Protein AF-A0A3M0YII3-F1 (afdb_monomer)

Foldseek 3Di:
DCQPPDQVNFPPSQADDPVRCVQCPQQCPQVPQRTSLHVQQWDRCVVVPDDPPDDDRDTFGADVLTCLQADLQFQFDAAQCVQCVCVVVVHDDHHPDGCVVCQVVSQVCCQQLAKAFDQDVDRRTHDYDHDHHDDDDPVLVVVQVVCVVVDPQKGKTWTIGSFACQDHPNFHHDPLPLPRNSPHPRLRGDTCVSGVVVVVVVVVPDDDDGQWQFQEFEADPVVRDTFWTWTQRNPPRDIDIDGDPDDDQPLPDVSSLRHQQRHDDPVRNRGHPCPVVCRVHPDDDDDPPPDDDDDDPDCPVPDDDGHHSTWMKMGWRAQPDPVRYDPVDHGTDIDGD

Structure (mmCIF, N/CA/C/O backbone):
data_AF-A0A3M0YII3-F1
#
_entry.id   AF-A0A3M0YII3-F1
#
loop_
_atom_site.group_PDB
_atom_site.id
_atom_site.type_symbol
_atom_site.label_atom_id
_atom_site.label_alt_id
_atom_site.label_comp_id
_atom_site.label_asym_id
_atom_site.label_entity_id
_atom_site.label_seq_id
_atom_site.pdbx_PDB_ins_code
_atom_site.Cartn_x
_atom_site.Cartn_y
_atom_site.Cartn_z
_atom_site.occupancy
_atom_site.B_iso_or_equiv
_atom_site.auth_seq_id
_atom_site.auth_comp_id
_atom_site.auth_asym_id
_atom_site.auth_atom_id
_atom_site.pdbx_PDB_model_num
ATOM 1 N N . PRO A 1 1 ? 10.884 16.557 9.228 1.00 73.88 1 PRO A N 1
ATOM 2 C CA . PRO A 1 1 ? 10.754 16.053 7.837 1.00 73.88 1 PRO A CA 1
ATOM 3 C C . PRO A 1 1 ? 12.013 16.342 7.000 1.00 73.88 1 PRO A C 1
ATOM 5 O O . PRO A 1 1 ? 12.529 17.454 7.020 1.00 73.88 1 PRO A O 1
ATOM 8 N N . THR A 1 2 ? 12.528 15.348 6.277 1.00 93.12 2 THR A N 1
ATOM 9 C CA . THR A 1 2 ? 13.794 15.433 5.507 1.00 93.12 2 THR A CA 1
ATOM 10 C C . THR A 1 2 ? 13.579 15.606 4.002 1.00 93.12 2 THR A C 1
ATOM 12 O O . THR A 1 2 ? 14.528 15.559 3.223 1.00 93.12 2 THR A O 1
ATOM 15 N N . MET A 1 3 ? 12.330 15.816 3.581 1.00 91.81 3 MET A N 1
ATOM 16 C CA . MET A 1 3 ? 11.917 15.796 2.178 1.00 91.81 3 MET A CA 1
ATOM 17 C C . MET A 1 3 ? 12.615 16.837 1.292 1.00 91.81 3 MET A C 1
ATOM 19 O O . MET A 1 3 ? 12.710 16.619 0.088 1.00 91.81 3 MET A O 1
ATOM 23 N N . PHE A 1 4 ? 13.105 17.949 1.849 1.00 92.56 4 PHE A N 1
ATOM 24 C CA . PHE A 1 4 ? 13.858 18.974 1.114 1.00 92.56 4 PHE A CA 1
ATOM 25 C C . PHE A 1 4 ? 15.374 18.823 1.230 1.00 92.56 4 PHE A C 1
ATOM 27 O O . PHE A 1 4 ? 16.084 19.370 0.395 1.00 92.56 4 PHE A O 1
ATOM 34 N N . LYS A 1 5 ? 15.862 18.038 2.199 1.00 93.00 5 LYS A N 1
ATOM 35 C CA . LYS A 1 5 ? 17.295 17.873 2.427 1.00 93.00 5 LYS A CA 1
ATOM 36 C C . LYS A 1 5 ? 17.949 17.144 1.259 1.00 93.00 5 LYS A C 1
ATOM 38 O O . LYS A 1 5 ? 17.509 16.057 0.850 1.00 93.00 5 LYS A O 1
ATOM 43 N N . ALA A 1 6 ? 19.020 17.725 0.752 1.00 90.00 6 ALA A N 1
ATOM 44 C CA . ALA A 1 6 ? 19.939 17.079 -0.151 1.00 90.00 6 ALA A CA 1
ATOM 45 C C . ALA A 1 6 ? 20.668 15.920 0.556 1.00 90.00 6 ALA A C 1
ATOM 47 O O . ALA A 1 6 ? 20.811 15.918 1.781 1.00 90.00 6 ALA A O 1
ATOM 48 N N . PRO A 1 7 ? 21.134 14.902 -0.192 1.00 86.50 7 PRO A N 1
ATOM 49 C CA . PRO A 1 7 ? 21.826 13.758 0.397 1.00 86.50 7 PRO A CA 1
ATOM 50 C C . PRO A 1 7 ? 23.042 14.122 1.263 1.00 86.50 7 PRO A C 1
ATOM 52 O O . PRO A 1 7 ? 23.258 13.477 2.280 1.00 86.50 7 PRO A O 1
ATOM 55 N N . TRP A 1 8 ? 23.798 15.162 0.894 1.00 90.75 8 TRP A N 1
ATOM 56 C CA . TRP A 1 8 ? 24.995 15.607 1.622 1.00 90.75 8 TRP A CA 1
ATOM 57 C C . TRP A 1 8 ? 24.695 16.405 2.899 1.00 90.75 8 TRP A C 1
ATOM 59 O O . TRP A 1 8 ? 25.582 16.584 3.723 1.00 90.75 8 TRP A O 1
ATOM 69 N N . GLU A 1 9 ? 23.455 16.861 3.096 1.00 94.88 9 GLU A N 1
ATOM 70 C CA . GLU A 1 9 ? 23.027 17.529 4.337 1.00 94.88 9 GLU A CA 1
ATOM 71 C C . GLU A 1 9 ? 22.648 16.527 5.439 1.00 94.88 9 GLU A C 1
ATOM 73 O O . GLU A 1 9 ? 22.290 16.912 6.556 1.00 94.88 9 GLU A O 1
ATOM 78 N N . LEU A 1 10 ? 22.645 15.231 5.120 1.00 95.44 10 LEU A N 1
ATOM 79 C CA . LEU A 1 10 ? 22.297 14.172 6.054 1.00 95.44 10 LEU A CA 1
ATOM 80 C C . LEU A 1 10 ? 23.571 13.653 6.724 1.00 95.44 10 LEU A C 1
ATOM 82 O O . LEU A 1 10 ? 24.537 13.324 6.031 1.00 95.44 10 LEU A O 1
ATOM 86 N N . PRO A 1 11 ? 23.586 13.547 8.063 1.00 95.00 11 PRO A N 1
ATOM 87 C CA . PRO A 1 11 ? 24.772 13.108 8.778 1.00 95.00 11 PRO A CA 1
ATOM 88 C C . PRO A 1 11 ? 25.130 11.668 8.403 1.00 95.00 11 PRO A C 1
ATOM 90 O O . PRO A 1 11 ? 24.271 10.885 7.990 1.00 95.00 11 PRO A O 1
ATOM 93 N N . TYR A 1 12 ? 26.413 11.331 8.550 1.00 94.94 12 TYR A N 1
ATOM 94 C CA . TYR A 1 12 ? 26.938 9.973 8.365 1.00 94.94 12 TYR A CA 1
ATOM 95 C C . TYR A 1 12 ? 26.551 9.333 7.020 1.00 94.94 12 TYR A C 1
ATOM 97 O O . TYR A 1 12 ? 26.268 8.139 6.957 1.00 94.94 12 TYR A O 1
ATOM 105 N N . ALA A 1 13 ? 26.487 10.133 5.947 1.00 93.62 13 ALA A N 1
ATOM 106 C CA . ALA A 1 13 ? 26.048 9.685 4.623 1.00 93.62 13 ALA A CA 1
ATOM 107 C C . ALA A 1 13 ? 24.678 8.973 4.653 1.00 93.62 13 ALA A C 1
ATOM 109 O O . ALA A 1 13 ? 24.481 7.919 4.045 1.00 93.62 13 ALA A O 1
ATOM 110 N N . ASP A 1 14 ? 23.732 9.560 5.393 1.00 95.25 14 ASP A N 1
ATOM 111 C CA . ASP A 1 14 ? 22.367 9.060 5.592 1.00 95.25 14 ASP A CA 1
ATOM 112 C C . ASP A 1 14 ? 22.271 7.744 6.398 1.00 95.25 14 ASP A C 1
ATOM 114 O O . ASP A 1 14 ? 21.203 7.133 6.473 1.00 95.25 14 ASP A O 1
ATOM 118 N N . GLN A 1 15 ? 23.355 7.302 7.043 1.00 94.81 15 GLN A N 1
ATOM 119 C CA . GLN A 1 15 ? 23.378 6.087 7.864 1.00 94.81 15 GLN A CA 1
ATOM 120 C C . GLN A 1 15 ? 23.059 6.364 9.336 1.00 94.81 15 GLN A C 1
ATOM 122 O O . GLN A 1 15 ? 23.409 7.404 9.896 1.00 94.81 15 GLN A O 1
ATOM 127 N N . LEU A 1 16 ? 22.405 5.405 9.991 1.00 95.06 16 LEU A N 1
ATOM 128 C CA . LEU A 1 16 ? 22.280 5.414 11.447 1.00 95.06 16 LEU A CA 1
ATOM 129 C C . LEU A 1 16 ? 23.595 4.956 12.081 1.00 95.06 16 LEU A C 1
ATOM 131 O O . LEU A 1 16 ? 24.278 4.065 11.572 1.00 95.06 16 LEU A O 1
ATOM 135 N N . THR A 1 17 ? 23.919 5.544 13.224 1.00 95.94 17 THR A N 1
ATOM 136 C CA . THR A 1 17 ? 24.989 5.067 14.098 1.00 95.94 17 THR A CA 1
ATOM 137 C C . THR A 1 17 ? 24.628 3.708 14.704 1.00 95.94 17 THR A C 1
ATOM 139 O O . THR A 1 17 ? 23.460 3.313 14.776 1.00 95.94 17 THR A O 1
ATOM 142 N N . ARG A 1 18 ? 25.639 2.980 15.196 1.00 95.25 18 ARG A N 1
ATOM 143 C CA . ARG A 1 18 ? 25.421 1.709 15.909 1.00 95.25 18 ARG A CA 1
ATOM 144 C C . ARG A 1 18 ? 24.543 1.881 17.148 1.00 95.25 18 ARG A C 1
ATOM 146 O O . ARG A 1 18 ? 23.792 0.965 17.462 1.00 95.25 18 ARG A O 1
ATOM 153 N N . GLU A 1 19 ? 24.633 3.031 17.815 1.00 96.00 19 GLU A N 1
ATOM 154 C CA . GLU A 1 19 ? 23.824 3.339 18.994 1.00 96.00 19 GLU A CA 1
ATOM 155 C C . GLU A 1 19 ? 22.356 3.531 18.622 1.00 96.00 19 GLU A C 1
ATOM 157 O O . GLU A 1 19 ? 21.490 2.869 19.181 1.00 96.00 19 GLU A O 1
ATOM 162 N N . GLU A 1 20 ? 22.071 4.336 17.596 1.00 95.62 20 GLU A N 1
ATOM 163 C CA . GLU A 1 20 ? 20.698 4.532 17.119 1.00 95.62 20 GLU A CA 1
ATOM 164 C C . GLU A 1 20 ? 20.050 3.211 16.687 1.00 95.62 20 GLU A C 1
ATOM 166 O O . GLU A 1 20 ? 18.881 2.977 16.975 1.00 95.62 20 GLU A O 1
ATOM 171 N N . LEU A 1 21 ? 20.805 2.314 16.041 1.00 95.31 21 LEU A N 1
ATOM 172 C CA . LEU A 1 21 ? 20.311 1.005 15.594 1.00 95.31 21 LEU A CA 1
ATOM 173 C C . LEU A 1 21 ? 19.897 0.056 16.733 1.00 95.31 21 LEU A C 1
ATOM 175 O O . LEU A 1 21 ? 19.234 -0.953 16.456 1.00 95.31 21 LEU A O 1
ATOM 179 N N . LYS A 1 22 ? 20.276 0.335 17.987 1.00 96.06 22 LYS A N 1
ATOM 180 C CA . LYS A 1 22 ? 19.814 -0.439 19.152 1.00 96.06 22 LYS A CA 1
ATOM 181 C C . LYS A 1 22 ? 18.333 -0.208 19.447 1.00 96.06 22 LYS A C 1
ATOM 183 O O . LYS A 1 22 ? 17.679 -1.131 19.914 1.00 96.06 22 LYS A O 1
ATOM 188 N N . ASN A 1 23 ? 17.798 0.956 19.081 1.00 96.44 23 ASN A N 1
ATOM 189 C CA . ASN A 1 23 ? 16.382 1.289 19.258 1.00 96.44 23 ASN A CA 1
ATOM 190 C C . ASN A 1 23 ? 15.470 0.615 18.218 1.00 96.44 23 ASN A C 1
ATOM 192 O O . ASN A 1 23 ? 14.250 0.690 18.324 1.00 96.44 23 ASN A O 1
ATOM 196 N N . TYR A 1 24 ? 16.051 -0.038 17.201 1.00 96.19 24 TYR A N 1
ATOM 197 C CA . TYR A 1 24 ? 15.297 -0.587 16.073 1.00 96.19 24 TYR A CA 1
ATOM 198 C C . TYR A 1 24 ? 15.637 -2.051 15.720 1.00 96.19 24 TYR A C 1
ATOM 200 O O . TYR A 1 24 ? 15.966 -2.339 14.562 1.00 96.19 24 TYR A O 1
ATOM 208 N N . PRO A 1 25 ? 15.633 -3.009 16.669 1.00 93.44 25 PRO A N 1
ATOM 209 C CA . PRO A 1 25 ? 15.881 -4.427 16.390 1.00 93.44 25 PRO A CA 1
ATOM 210 C C . PRO A 1 25 ? 14.989 -5.050 15.302 1.00 93.44 25 PRO A C 1
ATOM 212 O O . PRO A 1 25 ? 15.437 -6.005 14.658 1.00 93.44 25 PRO A O 1
ATOM 215 N N . VAL A 1 26 ? 13.776 -4.533 15.077 1.00 93.75 26 VAL A N 1
ATOM 216 C CA . VAL A 1 26 ? 12.823 -5.018 14.068 1.00 93.75 26 VAL A CA 1
ATOM 217 C C . VAL A 1 26 ? 12.846 -4.131 12.831 1.00 93.75 26 VAL A C 1
ATOM 219 O O . VAL A 1 26 ? 13.096 -4.644 11.738 1.00 93.75 26 VAL A O 1
ATOM 222 N N . GLN A 1 27 ? 12.670 -2.808 12.967 1.00 93.75 27 GLN A N 1
ATOM 223 C CA . GLN A 1 27 ? 12.560 -1.925 11.792 1.00 93.75 27 GLN A CA 1
ATOM 224 C C . GLN A 1 27 ? 13.810 -1.988 10.890 1.00 93.75 27 GLN A C 1
ATOM 226 O O . GLN A 1 27 ? 13.708 -1.812 9.674 1.00 93.75 27 GLN A O 1
ATOM 231 N N . LYS A 1 28 ? 14.994 -2.293 11.453 1.00 93.12 28 LYS A N 1
ATOM 232 C CA . LYS A 1 28 ? 16.252 -2.408 10.690 1.00 93.12 28 LYS A CA 1
ATOM 233 C C . LYS A 1 28 ? 16.344 -3.652 9.809 1.00 93.12 28 LYS A C 1
ATOM 235 O O . LYS A 1 28 ? 17.168 -3.675 8.895 1.00 93.12 28 LYS A O 1
ATOM 240 N N . ARG A 1 29 ? 15.528 -4.681 10.067 1.00 91.81 29 ARG A N 1
ATOM 241 C CA . ARG A 1 29 ? 15.602 -5.986 9.382 1.00 91.81 29 ARG A CA 1
ATOM 242 C C . ARG A 1 29 ? 15.298 -5.892 7.883 1.00 91.81 29 ARG A C 1
ATOM 244 O O . ARG A 1 29 ? 15.719 -6.762 7.131 1.00 91.81 29 ARG A O 1
ATOM 251 N N . THR A 1 30 ? 14.644 -4.818 7.435 1.00 87.00 30 THR A N 1
ATOM 252 C CA . THR A 1 30 ? 14.380 -4.558 6.009 1.00 87.00 30 THR A CA 1
ATOM 253 C C . THR A 1 30 ? 15.646 -4.254 5.199 1.00 87.00 30 THR A C 1
ATOM 255 O O . THR A 1 30 ? 15.650 -4.434 3.986 1.00 87.00 30 THR A O 1
ATOM 258 N N . GLY A 1 31 ? 16.698 -3.727 5.839 1.00 85.94 31 GLY A N 1
ATOM 259 C CA . GLY A 1 31 ? 17.949 -3.304 5.197 1.00 85.94 31 GLY A CA 1
ATOM 260 C C . GLY A 1 31 ? 17.915 -1.958 4.450 1.00 85.94 31 GLY A C 1
ATOM 261 O O . GLY A 1 31 ? 18.978 -1.405 4.151 1.00 85.94 31 GLY A O 1
ATOM 262 N N . TYR A 1 32 ? 16.735 -1.384 4.179 1.00 84.12 32 TYR A N 1
ATOM 263 C CA . TYR A 1 32 ? 16.610 -0.151 3.381 1.00 84.12 32 TYR A CA 1
ATOM 264 C C . TYR A 1 32 ? 15.755 0.953 4.019 1.00 84.12 32 TYR A C 1
ATOM 266 O O . TYR A 1 32 ? 15.903 2.116 3.640 1.00 84.12 32 TYR A O 1
ATOM 274 N N . THR A 1 33 ? 14.869 0.625 4.967 1.00 84.88 33 THR A N 1
ATOM 275 C CA . THR A 1 33 ? 13.900 1.595 5.506 1.00 84.88 33 THR A CA 1
ATOM 276 C C . THR A 1 33 ? 14.511 2.570 6.506 1.00 84.88 33 THR A C 1
ATOM 278 O O . THR A 1 33 ? 14.094 3.728 6.534 1.00 84.88 33 THR A O 1
ATOM 281 N N . LEU A 1 34 ? 15.500 2.146 7.300 1.00 92.62 34 LEU A N 1
ATOM 282 C CA . LEU A 1 34 ? 16.143 2.975 8.324 1.00 92.62 34 LEU A CA 1
ATOM 283 C C . LEU A 1 34 ? 17.374 3.714 7.797 1.00 92.62 34 LEU A C 1
ATOM 285 O O . LEU A 1 34 ? 18.456 3.147 7.643 1.00 92.62 34 LEU A O 1
ATOM 289 N N . ARG A 1 35 ? 17.199 5.016 7.583 1.00 94.94 35 ARG A N 1
ATOM 290 C CA . ARG A 1 35 ? 18.234 5.997 7.242 1.00 94.94 35 ARG A CA 1
ATOM 291 C C . ARG A 1 35 ? 18.029 7.260 8.078 1.00 94.94 35 ARG A C 1
ATOM 293 O O . ARG A 1 35 ? 16.945 7.453 8.636 1.00 94.94 35 ARG A O 1
ATOM 300 N N . GLN A 1 36 ? 19.020 8.149 8.160 1.00 95.94 36 GLN A N 1
ATOM 301 C CA . GLN A 1 36 ? 18.854 9.439 8.864 1.00 95.94 36 GLN A CA 1
ATOM 302 C C . GLN A 1 3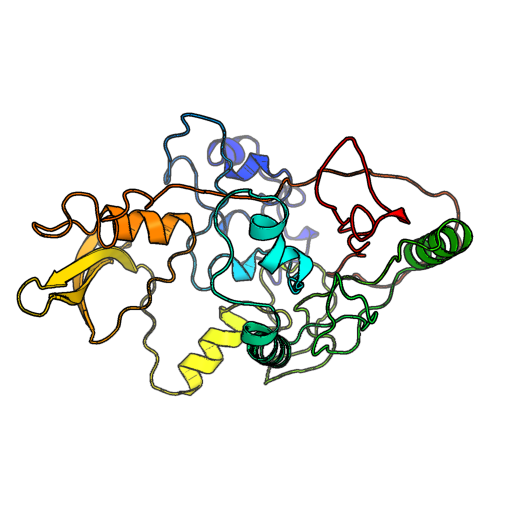6 ? 17.669 10.223 8.298 1.00 95.94 36 GLN A C 1
ATOM 304 O O . GLN A 1 36 ? 16.907 10.868 9.020 1.00 95.94 36 GLN A O 1
ATOM 309 N N . SER A 1 37 ? 17.460 10.092 6.994 1.00 95.25 37 SER A N 1
ATOM 310 C CA . SER A 1 37 ? 16.371 10.702 6.266 1.00 95.25 37 SER A CA 1
ATOM 311 C C . SER A 1 37 ? 15.002 10.094 6.527 1.00 95.25 37 SER A C 1
ATOM 313 O O . SER A 1 37 ? 14.017 10.734 6.184 1.00 95.25 37 SER A O 1
ATOM 315 N N . THR A 1 38 ? 14.887 8.919 7.134 1.00 94.75 38 THR A N 1
ATOM 316 C CA . THR A 1 38 ? 13.602 8.210 7.252 1.00 94.75 38 THR A CA 1
ATOM 317 C C . THR A 1 38 ? 13.306 7.691 8.651 1.00 94.75 38 THR A C 1
ATOM 319 O O . THR A 1 38 ? 12.150 7.388 8.913 1.00 94.75 38 THR A O 1
ATOM 322 N N . LYS A 1 39 ? 14.283 7.631 9.570 1.00 94.19 39 LYS A N 1
ATOM 323 C CA . LYS A 1 39 ? 14.113 7.069 10.928 1.00 94.19 39 LYS A CA 1
ATOM 324 C C . LYS A 1 39 ? 12.902 7.631 11.682 1.00 94.19 39 LYS A C 1
ATOM 326 O O . LYS A 1 39 ? 12.195 6.882 12.327 1.00 94.19 39 LYS A O 1
ATOM 331 N N . HIS A 1 40 ? 12.616 8.921 11.507 1.00 93.31 40 HIS A N 1
ATOM 332 C CA . HIS A 1 40 ? 11.487 9.622 12.128 1.00 93.31 40 HIS A CA 1
ATOM 333 C C . HIS A 1 40 ? 10.098 9.151 11.665 1.00 93.31 40 HIS A C 1
ATOM 335 O O . HIS A 1 40 ? 9.101 9.544 12.261 1.00 93.31 40 HIS A O 1
ATOM 341 N N . TRP A 1 41 ? 10.009 8.352 10.600 1.00 94.00 41 TRP A N 1
ATOM 342 C CA . TRP A 1 41 ? 8.747 7.755 10.170 1.00 94.00 41 TRP A CA 1
ATOM 343 C C . TRP A 1 41 ? 8.456 6.405 10.817 1.00 94.00 41 TRP A C 1
ATOM 345 O O . TRP A 1 41 ? 7.308 5.962 10.789 1.00 94.00 41 TRP A O 1
ATOM 355 N N . TRP A 1 42 ? 9.475 5.761 11.379 1.00 94.38 42 TRP A N 1
ATOM 356 C CA . TRP A 1 42 ? 9.396 4.412 11.918 1.00 94.38 42 TRP A CA 1
ATOM 357 C C . TRP A 1 42 ? 9.306 4.457 13.435 1.00 94.38 42 TRP A C 1
ATOM 359 O O . TRP A 1 42 ? 9.882 5.334 14.076 1.00 94.38 42 TRP A O 1
ATOM 369 N N . VAL A 1 43 ? 8.573 3.508 14.009 1.00 94.50 43 VAL A N 1
ATOM 370 C CA . VAL A 1 43 ? 8.474 3.401 15.467 1.00 94.50 43 VAL A CA 1
ATOM 371 C C . VAL A 1 43 ? 9.822 3.024 16.079 1.00 94.50 43 VAL A C 1
ATOM 373 O O . VAL A 1 43 ? 10.587 2.260 15.490 1.00 94.50 43 VAL A O 1
ATOM 376 N N . ASN A 1 44 ? 10.089 3.529 17.282 1.00 95.31 44 ASN A N 1
ATOM 377 C CA . ASN A 1 44 ? 11.109 2.964 18.156 1.00 95.31 44 ASN A CA 1
ATOM 378 C C . ASN A 1 44 ? 10.586 1.617 18.682 1.00 95.31 44 ASN A C 1
ATOM 380 O O . ASN A 1 44 ? 9.529 1.576 19.317 1.00 95.31 44 ASN A O 1
ATOM 384 N N . ASP A 1 45 ? 11.296 0.523 18.397 1.00 95.19 45 ASP A N 1
ATOM 385 C CA . ASP A 1 45 ? 10.850 -0.830 18.755 1.00 95.19 45 ASP A CA 1
ATOM 386 C C . ASP A 1 45 ? 10.941 -1.087 20.270 1.00 95.19 45 ASP A C 1
ATOM 388 O O . ASP A 1 45 ? 10.230 -1.950 20.778 1.00 95.19 45 ASP A O 1
ATOM 392 N N . LEU A 1 46 ? 11.790 -0.348 21.000 1.00 95.31 46 LEU A N 1
ATOM 393 C CA . LEU A 1 46 ? 11.898 -0.461 22.461 1.00 95.31 46 LEU A CA 1
ATOM 394 C C . LEU A 1 46 ? 10.723 0.215 23.174 1.00 95.31 46 LEU A C 1
ATOM 396 O O . LEU A 1 46 ? 10.239 -0.287 24.181 1.00 95.31 46 LEU A O 1
ATOM 400 N N . GLU A 1 47 ? 10.251 1.336 22.633 1.00 94.69 47 GLU A N 1
ATOM 401 C CA . GLU A 1 47 ? 9.065 2.043 23.138 1.00 94.69 47 GLU A CA 1
ATOM 402 C C . GLU A 1 47 ? 7.766 1.367 22.689 1.00 94.69 47 GLU A C 1
ATOM 404 O O . GLU A 1 47 ? 6.745 1.448 23.364 1.00 94.69 47 GLU A O 1
ATOM 409 N N . ASN A 1 48 ? 7.800 0.691 21.539 1.00 93.62 48 ASN A N 1
ATOM 410 C CA . ASN A 1 48 ? 6.647 0.040 20.935 1.00 93.62 48 ASN A CA 1
ATOM 411 C C . ASN A 1 48 ? 6.964 -1.438 20.688 1.00 93.62 48 ASN A C 1
ATOM 413 O O . ASN A 1 48 ? 7.045 -1.843 19.524 1.00 93.62 48 ASN A O 1
ATOM 417 N N . PRO A 1 49 ? 7.151 -2.256 21.735 1.00 92.69 49 PRO A N 1
ATOM 418 C CA . PRO A 1 49 ? 7.440 -3.668 21.554 1.00 92.69 49 PRO A CA 1
ATOM 419 C C . PRO A 1 49 ? 6.218 -4.418 21.009 1.00 92.69 49 PRO A C 1
ATOM 421 O O . PRO A 1 49 ? 5.077 -3.955 21.063 1.00 92.69 49 PRO A O 1
ATOM 424 N N . TYR A 1 50 ? 6.451 -5.607 20.465 1.00 90.56 50 TYR A N 1
ATOM 425 C CA . TYR A 1 50 ? 5.409 -6.612 20.269 1.00 90.56 50 TYR A CA 1
ATOM 426 C C . TYR A 1 50 ? 5.985 -7.993 20.563 1.00 90.56 50 TYR A C 1
ATOM 428 O O . TYR A 1 50 ? 7.188 -8.219 20.426 1.00 90.56 50 TYR A O 1
ATOM 436 N N . THR A 1 51 ? 5.119 -8.918 20.969 1.00 90.25 51 THR A N 1
ATOM 437 C CA . THR A 1 51 ? 5.525 -10.297 21.232 1.00 90.25 51 THR A CA 1
ATOM 438 C C . THR A 1 51 ? 5.729 -11.040 19.917 1.00 90.25 51 THR A C 1
ATOM 440 O O . THR A 1 51 ? 4.814 -11.158 19.103 1.00 90.25 51 THR A O 1
ATOM 443 N N . GLU A 1 52 ? 6.931 -11.572 19.726 1.00 88.50 52 GLU A N 1
ATOM 444 C CA . GLU A 1 52 ? 7.333 -12.337 18.547 1.00 88.50 52 GLU A CA 1
ATOM 445 C C . GLU A 1 52 ? 7.542 -13.810 18.948 1.00 88.50 52 GLU A C 1
ATOM 447 O O . GLU A 1 52 ? 8.630 -14.194 19.362 1.00 88.50 52 GLU A O 1
ATOM 452 N N . VAL A 1 53 ? 6.496 -14.648 18.861 1.00 89.56 53 VAL A N 1
ATOM 453 C CA . VAL A 1 53 ? 6.622 -16.107 19.112 1.00 89.56 53 VAL A CA 1
ATOM 454 C C . VAL A 1 53 ? 7.381 -16.791 17.970 1.00 89.56 53 VAL A C 1
ATOM 456 O O . VAL A 1 53 ? 8.234 -17.648 18.185 1.00 89.56 53 VAL A O 1
ATOM 459 N N . LYS A 1 54 ? 7.066 -16.394 16.735 1.00 90.69 54 LYS A N 1
ATOM 460 C CA . LYS A 1 54 ? 7.813 -16.715 15.516 1.00 90.69 54 LYS A CA 1
ATOM 461 C C . LYS A 1 54 ? 8.152 -15.413 14.821 1.00 90.69 54 LYS A C 1
ATOM 463 O O . LYS A 1 54 ? 7.380 -14.461 14.919 1.00 90.69 54 LYS A O 1
ATOM 468 N N . ARG A 1 55 ? 9.273 -15.397 14.095 1.00 90.12 55 ARG A N 1
ATOM 469 C CA . ARG A 1 55 ? 9.725 -14.194 13.401 1.00 90.12 55 ARG A CA 1
ATOM 470 C C . ARG A 1 55 ? 8.635 -13.649 12.478 1.00 90.12 55 ARG A C 1
ATOM 472 O O . ARG A 1 55 ? 8.185 -14.353 11.576 1.00 90.12 55 ARG A O 1
ATOM 479 N N . PHE A 1 56 ? 8.277 -12.389 12.681 1.00 88.69 56 PHE A N 1
ATOM 480 C CA . PHE A 1 56 ? 7.373 -11.630 11.830 1.00 88.69 56 PHE A CA 1
ATOM 481 C C . PHE A 1 56 ? 7.816 -10.173 11.860 1.00 88.69 56 PHE A C 1
ATOM 483 O O . PHE A 1 56 ? 7.703 -9.523 12.892 1.00 88.69 56 PHE A O 1
ATOM 490 N N . ASP A 1 57 ? 8.332 -9.656 10.748 1.00 89.69 57 ASP A N 1
ATOM 491 C CA . ASP A 1 57 ? 8.901 -8.310 10.705 1.00 89.69 57 ASP A CA 1
ATOM 492 C C . ASP A 1 57 ? 7.777 -7.266 10.550 1.00 89.69 57 ASP A C 1
ATOM 494 O O . ASP A 1 57 ? 7.409 -6.870 9.444 1.00 89.69 57 ASP A O 1
ATOM 498 N N . TRP A 1 58 ? 7.209 -6.799 11.669 1.00 90.38 58 TRP A N 1
ATOM 499 C CA . TRP A 1 58 ? 6.135 -5.803 11.633 1.00 90.38 58 TRP A CA 1
ATOM 500 C C . TRP A 1 58 ? 6.681 -4.379 11.464 1.00 90.38 58 TRP A C 1
ATOM 502 O O . TRP A 1 58 ? 6.970 -3.655 12.421 1.00 90.38 58 TRP A O 1
ATOM 512 N N . ILE A 1 59 ? 6.771 -3.954 10.206 1.00 91.19 59 ILE A N 1
ATOM 513 C CA . ILE A 1 59 ? 7.263 -2.626 9.834 1.00 91.19 59 ILE A CA 1
ATOM 514 C C . ILE A 1 59 ? 6.137 -1.586 9.917 1.00 91.19 59 ILE A C 1
ATOM 516 O O . ILE A 1 59 ? 5.128 -1.683 9.204 1.00 91.19 59 ILE A O 1
ATOM 520 N N . ARG A 1 60 ? 6.285 -0.583 10.794 1.00 91.38 60 ARG A N 1
ATOM 521 C CA . ARG A 1 60 ? 5.198 0.359 11.116 1.00 91.38 60 ARG A CA 1
ATOM 522 C C . ARG A 1 60 ? 5.679 1.760 11.485 1.00 91.38 60 ARG A C 1
ATOM 524 O O . ARG A 1 60 ? 6.804 1.966 11.927 1.00 91.38 60 ARG A O 1
ATOM 531 N N . GLY A 1 61 ? 4.778 2.716 11.300 1.00 92.56 61 GLY A N 1
ATOM 532 C CA . GLY A 1 61 ? 4.967 4.122 11.624 1.00 92.56 61 GLY A CA 1
ATOM 533 C C . GLY A 1 61 ? 3.651 4.733 12.083 1.00 92.56 61 GLY A C 1
ATOM 534 O O . GLY A 1 61 ? 2.595 4.370 11.560 1.00 92.56 61 GLY A O 1
ATOM 535 N N . TYR A 1 62 ? 3.720 5.648 13.046 1.00 92.50 62 TYR A N 1
ATOM 536 C CA . TYR A 1 62 ? 2.559 6.339 13.605 1.00 92.50 62 TYR A CA 1
ATOM 537 C C . TYR A 1 62 ? 2.610 7.810 13.214 1.00 92.50 62 TYR A C 1
ATOM 539 O O . TYR A 1 62 ? 3.299 8.618 13.824 1.00 92.50 62 TYR A O 1
ATOM 547 N N . HIS A 1 63 ? 1.928 8.140 12.123 1.00 92.62 63 HIS A N 1
ATOM 548 C CA . HIS A 1 63 ? 1.859 9.497 11.597 1.00 92.62 63 HIS A CA 1
ATOM 549 C C . HIS A 1 63 ? 0.605 9.673 10.748 1.00 92.62 63 HIS A C 1
ATOM 551 O O . HIS A 1 63 ? 0.097 8.720 10.146 1.00 92.62 63 HIS A O 1
ATOM 557 N N . VAL A 1 64 ? 0.131 10.915 10.658 1.00 95.06 64 VAL A N 1
ATOM 558 C CA . VAL A 1 64 ? -0.948 11.291 9.742 1.00 95.06 64 VAL A CA 1
ATOM 559 C C . VAL A 1 64 ? -0.525 10.957 8.312 1.00 95.06 64 VAL A C 1
ATOM 561 O O . VAL A 1 64 ? 0.554 11.348 7.864 1.00 95.06 64 VAL A O 1
ATOM 564 N N . GLY A 1 65 ? -1.372 10.188 7.626 1.00 93.19 65 GLY A N 1
ATOM 565 C CA . GLY A 1 65 ? -1.110 9.638 6.295 1.00 93.19 65 GLY A CA 1
ATOM 566 C C . GLY A 1 65 ? -0.733 8.166 6.276 1.00 93.19 65 GLY A C 1
ATOM 567 O O . GLY A 1 65 ? -0.884 7.503 5.244 1.00 93.19 65 GLY A O 1
ATOM 568 N N . GLY A 1 66 ? -0.270 7.647 7.414 1.00 93.69 66 GLY A N 1
ATOM 569 C CA . GLY A 1 66 ? 0.178 6.272 7.566 1.00 93.69 66 GLY A CA 1
ATOM 570 C C . GLY A 1 66 ? 1.178 5.841 6.488 1.00 93.69 66 GLY A C 1
ATOM 571 O O . GLY A 1 66 ? 1.900 6.634 5.882 1.00 93.69 66 GLY A O 1
ATOM 572 N N . ARG A 1 67 ? 1.173 4.544 6.172 1.00 92.62 67 ARG A N 1
ATOM 573 C CA . ARG A 1 67 ? 2.158 3.934 5.261 1.00 92.62 67 ARG A CA 1
ATOM 574 C C . ARG A 1 67 ? 2.106 4.453 3.819 1.00 92.62 67 ARG A C 1
ATOM 576 O O . ARG A 1 67 ? 3.051 4.205 3.075 1.00 92.62 67 ARG A O 1
ATOM 583 N N . SER A 1 68 ? 1.093 5.235 3.438 1.00 94.81 68 SER A N 1
ATOM 584 C CA . SER A 1 68 ? 1.039 5.909 2.131 1.00 94.81 68 SER A CA 1
ATOM 585 C C . SER A 1 68 ? 2.167 6.936 1.921 1.00 94.81 68 SER A C 1
ATOM 587 O O . SER A 1 68 ? 2.407 7.373 0.799 1.00 94.81 68 SER A O 1
ATOM 589 N N . ILE A 1 69 ? 2.910 7.308 2.969 1.00 92.88 69 ILE A N 1
ATOM 590 C CA . ILE A 1 69 ? 4.131 8.117 2.837 1.00 92.88 69 ILE A CA 1
ATOM 591 C C . ILE A 1 69 ? 5.334 7.249 2.439 1.00 92.88 69 ILE A C 1
ATOM 593 O O . ILE A 1 69 ? 6.172 7.686 1.652 1.00 92.88 69 ILE A O 1
ATOM 597 N N . MET A 1 70 ? 5.400 6.014 2.943 1.00 90.62 70 MET A N 1
ATOM 598 C CA . MET A 1 70 ? 6.604 5.169 2.925 1.00 90.62 70 MET A CA 1
ATOM 599 C C . MET A 1 70 ? 6.541 3.988 1.944 1.00 90.62 70 MET A C 1
ATOM 601 O O . MET A 1 70 ? 7.561 3.363 1.671 1.00 90.62 70 MET A O 1
ATOM 605 N N . TRP A 1 71 ? 5.355 3.662 1.428 1.00 92.94 71 TRP A N 1
ATOM 606 C CA . TRP A 1 71 ? 5.115 2.578 0.467 1.00 92.94 71 TRP A CA 1
ATOM 607 C C . TRP A 1 71 ? 5.836 2.773 -0.873 1.00 92.94 71 TRP A C 1
ATOM 609 O O . TRP A 1 71 ? 6.314 3.865 -1.155 1.00 92.94 71 TRP A O 1
ATOM 619 N N . GLY A 1 72 ? 5.865 1.739 -1.725 1.00 92.75 72 GLY A N 1
ATOM 620 C CA . GLY A 1 72 ? 6.549 1.707 -3.030 1.00 92.75 72 GLY A CA 1
ATOM 621 C C . GLY A 1 72 ? 5.822 2.363 -4.215 1.00 92.75 72 GLY A C 1
ATOM 622 O O . GLY A 1 72 ? 6.407 2.464 -5.290 1.00 92.75 72 GLY A O 1
ATOM 623 N N . ARG A 1 73 ? 4.576 2.824 -4.032 1.00 96.31 73 ARG A N 1
ATOM 624 C CA . ARG A 1 73 ? 3.672 3.398 -5.058 1.00 96.31 73 ARG A CA 1
ATOM 625 C C . ARG A 1 73 ? 3.257 2.459 -6.192 1.00 96.31 73 ARG A C 1
ATOM 627 O O . ARG A 1 73 ? 2.435 2.848 -7.017 1.00 96.31 73 ARG A O 1
ATOM 634 N N . GLN A 1 74 ? 3.782 1.241 -6.236 1.00 96.56 74 GLN A N 1
ATOM 635 C CA . GLN A 1 74 ? 3.373 0.221 -7.195 1.00 96.56 74 GLN A CA 1
ATOM 636 C C . GLN A 1 74 ? 1.886 -0.102 -7.016 1.00 96.56 74 GLN A C 1
ATOM 638 O O . GLN A 1 74 ? 1.440 -0.366 -5.900 1.00 96.56 74 GLN A O 1
ATOM 643 N N . SER A 1 75 ? 1.124 -0.003 -8.101 1.00 97.38 75 SER A N 1
ATOM 644 C CA . SER A 1 75 ? -0.340 -0.018 -8.100 1.00 97.38 75 SER A CA 1
ATOM 645 C C . SER A 1 75 ? -0.826 -0.955 -9.203 1.00 97.38 75 SER A C 1
ATOM 647 O O . SER A 1 75 ? -0.981 -0.550 -10.354 1.00 97.38 75 SER A O 1
ATOM 649 N N . TYR A 1 76 ? -1.012 -2.226 -8.849 1.00 96.81 76 TYR A N 1
ATOM 650 C CA . TYR A 1 76 ? -1.410 -3.290 -9.770 1.00 96.81 76 TYR A CA 1
ATOM 651 C C . TYR A 1 76 ? -2.811 -3.797 -9.441 1.00 96.81 76 TYR A C 1
ATOM 653 O O . TYR A 1 76 ? -3.180 -3.905 -8.271 1.00 96.81 76 TYR A O 1
ATOM 661 N N . ARG A 1 77 ? -3.573 -4.139 -10.482 1.00 97.44 77 ARG A N 1
ATOM 662 C CA . ARG A 1 77 ? -4.860 -4.819 -10.340 1.00 97.44 77 ARG A CA 1
ATOM 663 C C . ARG A 1 77 ? -4.644 -6.308 -10.118 1.00 97.44 77 ARG A C 1
ATOM 665 O O . ARG A 1 77 ? -3.721 -6.894 -10.681 1.00 97.44 77 ARG A O 1
ATOM 672 N N . TRP A 1 78 ? -5.538 -6.910 -9.350 1.00 97.50 78 TRP A N 1
ATOM 673 C CA . TRP A 1 78 ? -5.790 -8.343 -9.450 1.00 97.50 78 TRP A CA 1
ATOM 674 C C . TRP A 1 78 ? -6.633 -8.648 -10.683 1.00 97.50 78 TRP A C 1
ATOM 676 O O . TRP A 1 78 ? -7.351 -7.781 -11.181 1.00 97.50 78 TRP A O 1
ATOM 686 N N . SER A 1 79 ? -6.533 -9.881 -11.160 1.00 97.12 79 SER A N 1
ATOM 687 C CA . SER A 1 79 ? -7.284 -10.415 -12.296 1.00 97.12 79 SER A CA 1
ATOM 688 C C . SER A 1 79 ? -8.295 -11.469 -11.853 1.00 97.12 79 SER A C 1
ATOM 690 O O . SER A 1 79 ? -8.285 -11.898 -10.697 1.00 97.12 79 SER A O 1
ATOM 692 N N . ASP A 1 80 ? -9.118 -11.962 -12.781 1.00 97.06 80 ASP A N 1
ATOM 693 C CA . ASP A 1 80 ? -9.964 -13.138 -12.529 1.00 97.06 80 ASP A CA 1
ATOM 694 C C . ASP A 1 80 ? -9.145 -14.351 -12.059 1.00 97.06 80 ASP A C 1
ATOM 696 O O . ASP A 1 80 ? -9.619 -15.135 -11.239 1.00 97.06 80 ASP A O 1
ATOM 700 N N . LEU A 1 81 ? -7.881 -14.478 -12.491 1.00 96.19 81 LEU A N 1
ATOM 701 C CA . LEU A 1 81 ? -7.001 -15.545 -12.010 1.00 96.19 81 LEU A CA 1
ATOM 702 C C . LEU A 1 81 ? -6.776 -15.477 -10.502 1.00 96.19 81 LEU A C 1
ATOM 704 O O . LEU A 1 81 ? -6.606 -16.523 -9.890 1.00 96.19 81 LEU A O 1
ATOM 708 N N . ASP A 1 82 ? -6.748 -14.281 -9.914 1.00 96.19 82 ASP A N 1
ATOM 709 C CA . ASP A 1 82 ? -6.465 -14.093 -8.492 1.00 96.19 82 ASP A CA 1
ATOM 710 C C . ASP A 1 82 ? -7.745 -14.210 -7.650 1.00 96.19 82 ASP A C 1
ATOM 712 O O . ASP A 1 82 ? -7.729 -14.859 -6.604 1.00 96.19 82 ASP A O 1
ATOM 716 N N . PHE A 1 83 ? -8.866 -13.658 -8.134 1.00 97.62 83 PHE A N 1
ATOM 717 C CA . PHE A 1 83 ? -10.164 -13.771 -7.457 1.00 97.62 83 PHE A CA 1
ATOM 718 C C . PHE A 1 83 ? -10.702 -15.207 -7.440 1.00 97.62 83 PHE A C 1
ATOM 720 O O . PHE A 1 83 ? -11.313 -15.604 -6.454 1.00 97.62 83 PHE A O 1
ATOM 727 N N . GLU A 1 84 ? -10.446 -15.998 -8.485 1.00 96.44 84 GLU A N 1
ATOM 728 C CA . GLU A 1 84 ? -10.935 -17.381 -8.595 1.00 96.44 84 GLU A CA 1
ATOM 729 C C . GLU A 1 84 ? -9.910 -18.430 -8.131 1.00 96.44 84 GLU A C 1
ATOM 731 O O . GLU A 1 84 ? -10.209 -19.626 -8.136 1.00 96.44 84 GLU A O 1
ATOM 736 N N . ALA A 1 85 ? -8.695 -18.011 -7.755 1.00 95.62 85 ALA A N 1
ATOM 737 C CA . ALA A 1 85 ? -7.579 -18.920 -7.482 1.00 95.62 85 ALA A CA 1
ATOM 738 C C . ALA A 1 85 ? -7.921 -19.956 -6.403 1.00 95.62 85 ALA A C 1
ATOM 740 O O . ALA A 1 85 ? -7.673 -21.147 -6.554 1.00 95.62 85 ALA A O 1
ATOM 741 N N . ASN A 1 86 ? -8.508 -19.491 -5.300 1.00 96.00 86 ASN A N 1
ATOM 742 C CA . ASN A 1 86 ? -8.844 -20.328 -4.154 1.00 96.00 86 ASN A CA 1
ATOM 743 C C . ASN A 1 86 ? -9.897 -21.385 -4.504 1.00 96.00 86 ASN A C 1
ATOM 745 O O . ASN A 1 86 ? -9.709 -22.558 -4.187 1.00 96.00 86 ASN A O 1
ATOM 749 N N . LEU A 1 87 ? -10.949 -20.995 -5.230 1.00 96.25 87 LEU A N 1
ATOM 750 C CA . LEU A 1 87 ? -11.985 -21.917 -5.690 1.00 96.25 87 LEU A CA 1
ATOM 751 C C . LEU A 1 87 ? -11.434 -22.967 -6.659 1.00 96.25 87 LEU A C 1
ATOM 753 O O . LEU A 1 87 ? -11.711 -24.152 -6.496 1.00 96.25 87 LEU A O 1
ATOM 757 N N . LYS A 1 88 ? -10.646 -22.541 -7.654 1.00 94.94 88 LYS A N 1
ATOM 758 C CA . LYS A 1 88 ? -10.071 -23.437 -8.671 1.00 94.94 88 LYS A CA 1
ATOM 759 C C . LYS A 1 88 ? -9.116 -24.461 -8.069 1.00 94.94 88 LYS A C 1
ATOM 761 O O . LYS A 1 88 ? -9.128 -25.616 -8.484 1.00 94.94 88 LYS A O 1
ATOM 766 N N . ASP A 1 89 ? -8.319 -24.035 -7.095 1.00 94.75 89 ASP A N 1
ATOM 767 C CA . ASP A 1 89 ? -7.316 -24.890 -6.462 1.00 94.75 89 ASP A CA 1
ATOM 768 C C . ASP A 1 89 ? -7.888 -25.716 -5.294 1.00 94.75 89 ASP A C 1
ATOM 770 O O . ASP A 1 89 ? -7.203 -26.599 -4.782 1.00 94.75 89 ASP A O 1
ATOM 774 N N . GLY A 1 90 ? -9.112 -25.421 -4.835 1.00 95.75 90 GLY A N 1
ATOM 775 C CA . GLY A 1 90 ? -9.678 -26.004 -3.614 1.00 95.75 90 GLY A CA 1
ATOM 776 C C . GLY A 1 90 ? -8.928 -25.588 -2.340 1.00 95.75 90 GLY A C 1
ATOM 777 O O . GLY A 1 90 ? -8.840 -26.366 -1.391 1.00 95.75 90 GLY A O 1
ATOM 778 N N . ILE A 1 91 ? -8.347 -24.382 -2.324 1.00 94.25 91 ILE A N 1
ATOM 779 C CA . ILE A 1 91 ? -7.519 -23.852 -1.229 1.00 94.25 91 ILE A CA 1
ATOM 780 C C . ILE A 1 91 ? -8.217 -22.653 -0.592 1.00 94.25 91 ILE A C 1
ATOM 782 O O . ILE A 1 91 ? -8.530 -21.691 -1.282 1.00 94.25 91 ILE A O 1
ATOM 786 N N . ALA A 1 92 ? -8.336 -22.645 0.739 1.00 91.88 92 ALA A N 1
ATOM 787 C CA . ALA A 1 92 ? -8.913 -21.536 1.504 1.00 91.88 92 ALA A CA 1
ATOM 788 C C . ALA A 1 92 ? -10.333 -21.153 1.027 1.00 91.88 92 ALA A C 1
ATOM 790 O O . ALA A 1 92 ? -11.100 -22.009 0.595 1.00 91.88 92 ALA A O 1
ATOM 791 N N . VAL A 1 93 ? -10.715 -19.884 1.188 1.00 93.06 93 VAL A N 1
ATOM 792 C CA . VAL A 1 93 ? -12.064 -19.386 0.892 1.00 93.06 93 VAL A CA 1
ATOM 793 C C . VAL A 1 93 ? -12.058 -18.651 -0.445 1.00 93.06 93 VAL A C 1
ATOM 795 O O . VAL A 1 93 ? -11.155 -17.853 -0.714 1.00 93.06 93 VAL A O 1
ATOM 798 N N . ASP A 1 94 ? -13.057 -18.929 -1.279 1.00 96.75 94 ASP A N 1
ATOM 799 C CA . ASP A 1 94 ? -13.294 -18.188 -2.515 1.00 96.75 94 ASP A CA 1
ATOM 800 C C . ASP A 1 94 ? -13.683 -16.736 -2.221 1.00 96.75 94 ASP A C 1
ATOM 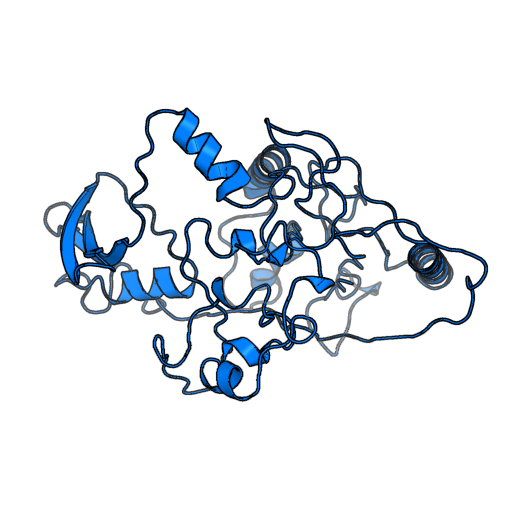802 O O . ASP A 1 94 ? -14.366 -16.445 -1.235 1.00 96.75 94 ASP A O 1
ATOM 806 N N . TRP A 1 95 ? -13.276 -15.809 -3.084 1.00 97.06 95 TRP A N 1
ATOM 807 C CA . TRP A 1 95 ? -13.727 -14.433 -2.933 1.00 97.06 95 TRP A CA 1
ATOM 808 C C . TRP A 1 95 ? -15.242 -14.364 -3.166 1.00 97.06 95 TRP A C 1
ATOM 810 O O . TRP A 1 95 ? -15.741 -14.981 -4.099 1.00 97.06 95 TRP A O 1
ATOM 820 N N . PRO A 1 96 ? -16.010 -13.591 -2.383 1.00 96.94 96 PRO A N 1
ATOM 821 C CA . PRO A 1 96 ? -17.447 -13.423 -2.624 1.00 96.94 96 PRO A CA 1
ATOM 822 C C . PRO A 1 96 ? -17.753 -12.423 -3.755 1.00 96.94 96 PRO A C 1
ATOM 824 O O . PRO A 1 96 ? -18.910 -12.104 -4.008 1.00 96.94 96 PRO A O 1
ATOM 827 N N . ILE A 1 97 ? -16.714 -11.898 -4.407 1.00 98.06 97 ILE A N 1
ATOM 828 C CA . ILE A 1 97 ? -16.763 -10.930 -5.504 1.00 98.06 97 ILE A CA 1
ATOM 829 C C . ILE A 1 97 ? -15.819 -11.376 -6.623 1.00 98.06 97 ILE A C 1
ATOM 831 O O . ILE A 1 97 ? -14.953 -12.235 -6.423 1.00 98.06 97 ILE A O 1
ATOM 835 N N . ARG A 1 98 ? -15.973 -10.793 -7.808 1.00 97.94 98 ARG A N 1
ATOM 836 C CA . ARG A 1 98 ? -15.142 -11.051 -8.988 1.00 97.94 98 ARG A CA 1
ATOM 837 C C . ARG A 1 98 ? -14.492 -9.775 -9.496 1.00 97.94 98 ARG A C 1
ATOM 839 O O . ARG A 1 98 ? -14.851 -8.669 -9.090 1.00 97.94 98 ARG A O 1
ATOM 846 N N . TYR A 1 99 ? -13.558 -9.927 -10.436 1.00 98.25 99 TYR A N 1
ATOM 847 C CA . TYR A 1 99 ? -12.860 -8.789 -11.026 1.00 98.25 99 TYR A CA 1
ATOM 848 C C . TYR A 1 99 ? -13.837 -7.750 -11.590 1.00 98.25 99 TYR A C 1
ATOM 850 O O . TYR A 1 99 ? -13.690 -6.562 -11.323 1.00 98.25 99 TYR A O 1
ATOM 858 N N . LYS A 1 100 ? -14.888 -8.191 -12.293 1.00 98.12 100 LYS A N 1
ATOM 859 C CA . LYS A 1 100 ? -15.918 -7.302 -12.857 1.00 98.12 100 LYS A CA 1
ATOM 860 C C . LYS A 1 100 ? -16.613 -6.408 -11.819 1.00 98.12 100 LYS A C 1
ATOM 862 O O . LYS A 1 100 ? -17.020 -5.304 -12.162 1.00 98.12 100 LYS A O 1
ATOM 867 N N . ASP A 1 101 ? -16.734 -6.868 -10.573 1.00 98.31 101 ASP A N 1
ATOM 868 C CA . ASP A 1 101 ? -17.427 -6.132 -9.511 1.00 98.31 101 ASP A CA 1
ATOM 869 C C . ASP A 1 101 ? -16.534 -5.013 -8.952 1.00 98.31 101 ASP A C 1
ATOM 871 O O . ASP A 1 101 ? -17.022 -3.957 -8.547 1.00 98.31 101 ASP A O 1
ATOM 875 N N . ILE A 1 102 ? -15.211 -5.224 -8.960 1.00 98.12 102 ILE A N 1
ATOM 876 C CA . ILE A 1 102 ? -14.223 -4.265 -8.453 1.00 98.12 102 ILE A CA 1
ATOM 877 C C . ILE A 1 102 ? -13.597 -3.398 -9.554 1.00 98.12 102 ILE A C 1
ATOM 879 O O . ILE A 1 102 ? -13.094 -2.316 -9.261 1.00 98.12 102 ILE A O 1
ATOM 883 N N . ALA A 1 103 ? -13.636 -3.824 -10.819 1.00 98.31 103 ALA A N 1
ATOM 884 C CA . ALA A 1 103 ? -13.006 -3.121 -11.937 1.00 98.31 103 ALA A CA 1
ATOM 885 C C . ALA A 1 103 ? -13.441 -1.645 -12.059 1.00 98.31 103 ALA A C 1
ATOM 887 O O . ALA A 1 103 ? -12.553 -0.794 -12.157 1.00 98.31 103 ALA A O 1
ATOM 888 N N . PRO A 1 104 ? -14.737 -1.284 -11.930 1.00 98.44 104 PRO A N 1
ATOM 889 C CA . PRO A 1 104 ? -15.148 0.124 -11.931 1.00 98.44 104 PRO A CA 1
ATOM 890 C C . PRO A 1 104 ? -14.538 0.941 -10.779 1.00 98.44 104 PRO A C 1
ATOM 892 O O . PRO A 1 104 ? -14.249 2.130 -10.934 1.00 98.44 104 PRO A O 1
ATOM 895 N N . TRP A 1 105 ? -14.303 0.310 -9.625 1.00 98.50 105 TRP A N 1
ATOM 896 C CA . TRP A 1 105 ? -13.658 0.943 -8.473 1.00 98.50 105 TRP A CA 1
ATOM 897 C C . TRP A 1 105 ? -12.150 1.081 -8.662 1.00 98.50 105 TRP A C 1
ATOM 899 O O . TRP A 1 105 ? -11.592 2.110 -8.281 1.00 98.50 105 TRP A O 1
ATOM 909 N N . TYR A 1 106 ? -11.492 0.103 -9.292 1.00 98.56 106 TYR A N 1
ATOM 910 C CA . TYR A 1 106 ? -10.100 0.263 -9.712 1.00 98.56 106 TYR A CA 1
ATOM 911 C C . TYR A 1 106 ? -9.951 1.432 -10.684 1.00 98.56 106 TYR A C 1
ATOM 913 O O . TYR A 1 106 ? -9.094 2.284 -10.457 1.00 98.56 106 TYR A O 1
ATOM 921 N N . ASP A 1 107 ? -10.820 1.541 -11.694 1.00 98.62 107 ASP A N 1
ATOM 922 C CA . ASP A 1 107 ? -10.807 2.671 -12.627 1.00 98.62 107 ASP A CA 1
ATOM 923 C C . ASP A 1 107 ? -10.967 4.011 -11.890 1.00 98.62 107 ASP A C 1
ATOM 925 O O . ASP A 1 107 ? -10.244 4.974 -12.154 1.00 98.62 107 ASP A O 1
ATOM 929 N N . TYR A 1 108 ? -11.916 4.082 -10.949 1.00 98.56 108 TYR A N 1
ATOM 930 C CA . TYR A 1 108 ? -12.136 5.272 -10.129 1.00 98.56 108 TYR A CA 1
ATOM 931 C C . TYR A 1 108 ? -10.885 5.645 -9.325 1.00 98.56 108 TYR A C 1
ATOM 933 O O . TYR A 1 108 ? -10.438 6.792 -9.378 1.00 98.56 108 TYR A O 1
ATOM 941 N N . VAL A 1 109 ? -10.297 4.681 -8.610 1.00 98.25 109 VAL A N 1
ATOM 942 C CA . VAL A 1 109 ? -9.112 4.908 -7.777 1.00 98.25 109 VAL A CA 1
ATOM 943 C C . VAL A 1 109 ? -7.929 5.341 -8.631 1.00 98.25 109 VAL A C 1
ATOM 945 O O . VAL A 1 109 ? -7.286 6.330 -8.297 1.00 98.25 109 VAL A O 1
ATOM 948 N N . GLU A 1 110 ? -7.654 4.666 -9.743 1.00 98.56 110 GLU A N 1
ATOM 949 C CA . GLU A 1 110 ? -6.521 4.983 -10.617 1.00 98.56 110 GLU A CA 1
ATOM 950 C C . GLU A 1 110 ? -6.638 6.379 -11.234 1.00 98.56 110 GLU A C 1
ATOM 952 O O . GLU A 1 110 ? -5.670 7.150 -11.187 1.00 98.56 110 GLU A O 1
ATOM 957 N N . ARG A 1 111 ? -7.839 6.752 -11.704 1.00 98.38 111 ARG A N 1
ATOM 958 C CA . ARG A 1 111 ? -8.131 8.120 -12.153 1.00 98.38 111 ARG A CA 1
ATOM 959 C C . ARG A 1 111 ? -8.023 9.129 -11.023 1.00 98.38 111 ARG A C 1
ATOM 961 O O . ARG A 1 111 ? -7.597 10.249 -11.268 1.00 98.38 111 ARG A O 1
ATOM 968 N N . PHE A 1 112 ? -8.389 8.786 -9.794 1.00 98.25 112 PHE A N 1
ATOM 969 C CA . PHE A 1 112 ? -8.310 9.719 -8.673 1.00 98.25 112 PHE A CA 1
ATOM 970 C C . PHE A 1 112 ? -6.860 9.950 -8.222 1.00 98.25 112 PHE A C 1
ATOM 972 O O . PHE A 1 112 ? -6.402 11.096 -8.117 1.00 98.25 112 PHE A O 1
ATOM 979 N N . ILE A 1 113 ? -6.115 8.864 -7.998 1.00 97.69 113 ILE A N 1
ATOM 980 C CA . ILE A 1 113 ? -4.762 8.903 -7.434 1.00 97.69 113 ILE A CA 1
ATOM 981 C C . ILE A 1 113 ? -3.682 9.198 -8.476 1.00 97.69 113 ILE A C 1
ATOM 983 O O . ILE A 1 113 ? -2.613 9.673 -8.085 1.00 97.69 113 ILE A O 1
ATOM 987 N N . GLY A 1 114 ? -3.976 9.008 -9.764 1.00 98.12 114 GLY A N 1
ATOM 988 C CA . GLY A 1 114 ? -3.065 9.253 -10.876 1.00 98.12 114 GLY A CA 1
ATOM 989 C C . GLY A 1 114 ? -1.985 8.178 -10.969 1.00 98.12 114 GLY A C 1
ATOM 990 O O . GLY A 1 114 ? -0.828 8.407 -10.611 1.00 98.12 114 GLY A O 1
ATOM 991 N N . VAL A 1 115 ? -2.365 6.993 -11.441 1.00 98.62 115 VAL A N 1
ATOM 992 C CA . VAL A 1 115 ? -1.416 5.911 -11.744 1.00 98.62 115 VAL A CA 1
ATOM 993 C C . VAL A 1 115 ? -0.819 6.144 -13.126 1.00 98.62 115 VAL A C 1
ATOM 995 O O . VAL A 1 115 ? -1.564 6.373 -14.064 1.00 98.62 115 VAL A O 1
ATOM 998 N N . ASN A 1 116 ? 0.503 6.095 -13.283 1.00 98.50 116 ASN A N 1
ATOM 999 C CA . ASN A 1 116 ? 1.146 6.013 -14.596 1.00 98.50 116 ASN A CA 1
ATOM 1000 C C . ASN A 1 116 ? 1.485 4.559 -14.924 1.00 98.50 116 ASN A C 1
ATOM 1002 O O . ASN A 1 116 ? 1.786 3.771 -14.024 1.00 98.50 116 ASN A O 1
ATOM 1006 N N . GLY A 1 117 ? 1.461 4.213 -16.205 1.00 97.81 117 GLY A N 1
ATOM 1007 C CA . GLY A 1 117 ? 1.759 2.861 -16.647 1.00 97.81 117 GLY A CA 1
ATOM 1008 C C . GLY A 1 117 ? 1.464 2.655 -18.122 1.00 97.81 117 GLY A C 1
ATOM 1009 O O . GLY A 1 117 ? 0.889 3.517 -18.786 1.00 97.81 117 GLY A O 1
ATOM 1010 N N . LYS A 1 118 ? 1.871 1.496 -18.633 1.00 97.62 118 LYS A N 1
ATOM 1011 C CA . LYS A 1 118 ? 1.583 1.073 -20.001 1.00 97.62 118 LYS A CA 1
ATOM 1012 C C . LYS A 1 118 ? 0.436 0.060 -20.007 1.00 97.62 118 LYS A C 1
ATOM 1014 O O . LYS A 1 118 ? 0.376 -0.826 -19.148 1.00 97.62 118 LYS A O 1
ATOM 1019 N N . LYS A 1 119 ? -0.484 0.237 -20.960 1.00 97.94 119 LYS A N 1
ATOM 1020 C CA . LYS A 1 119 ? -1.519 -0.747 -21.287 1.00 97.94 119 LYS A CA 1
ATOM 1021 C C . LYS A 1 119 ? -0.867 -1.871 -22.087 1.00 97.94 119 LYS A C 1
ATOM 1023 O O . LYS A 1 119 ? -0.252 -1.593 -23.115 1.00 97.94 119 LYS A O 1
ATOM 1028 N N . GLU A 1 120 ? -0.938 -3.093 -21.575 1.00 96.88 120 GLU A N 1
ATOM 1029 C CA . GLU A 1 120 ? -0.294 -4.269 -22.180 1.00 96.88 120 GLU A CA 1
ATOM 1030 C C . GLU A 1 120 ? -1.312 -5.308 -22.672 1.00 96.88 120 GLU A C 1
ATOM 1032 O O . GLU A 1 120 ? -0.923 -6.270 -23.327 1.00 96.88 120 GLU A O 1
ATOM 1037 N N . GLY A 1 121 ? -2.606 -5.143 -22.370 1.00 96.69 121 GLY A N 1
ATOM 1038 C CA . GLY A 1 121 ? -3.660 -6.056 -22.822 1.00 96.69 121 GLY A CA 1
ATOM 1039 C C . GLY A 1 121 ? -3.575 -7.469 -22.235 1.00 96.69 121 GLY A C 1
ATOM 1040 O O . GLY A 1 121 ? -4.096 -8.410 -22.828 1.00 96.69 121 GLY A O 1
ATOM 1041 N N . LEU A 1 122 ? -2.909 -7.641 -21.089 1.00 96.12 122 LEU A N 1
ATOM 1042 C CA . LEU A 1 122 ? -2.693 -8.949 -20.471 1.00 96.12 122 LEU A CA 1
ATOM 1043 C C . LEU A 1 122 ? -3.861 -9.361 -19.558 1.00 96.12 122 LEU A C 1
ATOM 1045 O O . LEU A 1 122 ? -4.151 -8.637 -18.603 1.00 96.12 122 LEU A O 1
ATOM 1049 N N . PRO A 1 123 ? -4.473 -10.548 -19.741 1.00 95.12 123 PRO A N 1
ATOM 1050 C CA . PRO A 1 123 ? -5.550 -11.024 -18.866 1.00 95.12 123 PRO A CA 1
ATOM 1051 C C . PRO A 1 123 ? -5.132 -11.174 -17.397 1.00 95.12 123 PRO A C 1
ATOM 1053 O O . PRO A 1 123 ? -5.896 -10.857 -16.491 1.00 95.12 123 PRO A O 1
ATOM 1056 N N . GLN A 1 124 ? -3.900 -11.625 -17.153 1.00 95.81 124 GLN A N 1
ATOM 1057 C CA . GLN A 1 124 ? -3.328 -11.813 -15.816 1.00 95.81 124 GLN A CA 1
ATOM 1058 C C . GLN A 1 124 ? -2.822 -10.519 -15.168 1.00 95.81 124 GLN A C 1
ATOM 1060 O O . GLN A 1 124 ? -2.450 -10.521 -13.997 1.00 95.81 124 GLN A O 1
ATOM 1065 N N . LEU A 1 125 ? -2.761 -9.427 -15.933 1.00 97.00 125 LEU A N 1
ATOM 1066 C CA . LEU A 1 125 ? -2.440 -8.091 -15.442 1.00 97.00 125 LEU A CA 1
ATOM 1067 C C . LEU A 1 125 ? -3.363 -7.070 -16.127 1.00 97.00 125 LEU A C 1
ATOM 1069 O O . LEU A 1 125 ? -2.894 -6.288 -16.965 1.00 97.00 125 LEU A O 1
ATOM 1073 N N . PRO A 1 126 ? -4.667 -7.076 -15.787 1.00 97.81 126 PRO A N 1
ATOM 1074 C CA . PRO A 1 126 ? -5.659 -6.263 -16.464 1.00 97.81 126 PRO A CA 1
ATOM 1075 C C . PRO A 1 126 ? -5.240 -4.804 -16.518 1.00 97.81 126 PRO A C 1
ATOM 1077 O O . PRO A 1 126 ? -4.710 -4.258 -15.544 1.00 97.81 126 PRO A O 1
ATOM 1080 N N . ASP A 1 127 ? -5.458 -4.176 -17.664 1.00 98.00 127 ASP A N 1
ATOM 1081 C CA . ASP A 1 127 ? -5.201 -2.756 -17.834 1.00 98.00 127 ASP A CA 1
ATOM 1082 C C . ASP A 1 127 ? -6.156 -1.903 -16.993 1.00 98.00 127 ASP A C 1
ATOM 1084 O O . ASP A 1 127 ? -7.152 -2.371 -16.439 1.00 98.00 127 ASP A O 1
ATOM 1088 N N . GLY A 1 128 ? -5.806 -0.628 -16.893 1.00 96.12 128 GLY A N 1
ATOM 1089 C CA . GLY A 1 128 ? -6.536 0.358 -16.128 1.00 96.12 128 GLY A CA 1
ATOM 1090 C C . GLY A 1 128 ? -6.380 1.754 -16.711 1.00 96.12 128 GLY A C 1
ATOM 1091 O O . GLY A 1 128 ? -6.047 1.933 -17.883 1.00 96.12 128 GLY A O 1
ATOM 1092 N N . GLU A 1 129 ? -6.616 2.757 -15.889 1.00 98.00 129 GLU A N 1
ATOM 1093 C CA . GLU A 1 129 ? -6.742 4.147 -16.287 1.00 98.00 129 GLU A CA 1
ATOM 1094 C C . GLU A 1 129 ? -5.467 4.898 -15.935 1.00 98.00 129 GLU A C 1
ATOM 1096 O O . GLU A 1 129 ? -5.284 5.397 -14.822 1.00 98.00 129 GLU A O 1
ATOM 1101 N N . PHE A 1 130 ? -4.549 4.935 -16.900 1.00 98.44 130 PHE A N 1
ATOM 1102 C CA . PHE A 1 130 ? -3.188 5.385 -16.657 1.00 98.44 130 PHE A CA 1
ATOM 1103 C C . PHE A 1 130 ? -2.902 6.775 -17.228 1.00 98.44 130 PHE A C 1
ATOM 1105 O O . PHE A 1 130 ? -3.291 7.128 -18.341 1.00 98.44 130 PHE A O 1
ATOM 1112 N N . LEU A 1 131 ? -2.135 7.551 -16.471 1.00 98.56 131 LEU A N 1
ATOM 1113 C CA . LEU A 1 131 ? -1.315 8.642 -16.977 1.00 98.56 131 LEU A CA 1
ATOM 1114 C C . LEU A 1 131 ? -0.205 8.086 -17.891 1.00 98.56 131 LEU A C 1
ATOM 1116 O O . LEU A 1 131 ? 0.150 6.908 -17.763 1.00 98.56 131 LEU A O 1
ATOM 1120 N N . PRO A 1 132 ? 0.392 8.923 -18.767 1.00 98.06 132 PRO A N 1
ATOM 1121 C CA . PRO A 1 132 ? 1.488 8.493 -19.630 1.00 98.06 132 PRO A CA 1
ATOM 1122 C C . PRO A 1 132 ? 2.600 7.799 -18.830 1.00 98.06 132 PRO A C 1
ATOM 1124 O O . PRO A 1 132 ? 2.972 8.321 -17.774 1.00 98.06 132 PRO A O 1
ATOM 1127 N N . PRO A 1 133 ? 3.114 6.645 -19.288 1.00 97.44 133 PRO A N 1
ATOM 1128 C CA . PRO A 1 133 ? 4.138 5.900 -18.568 1.00 97.44 133 PRO A CA 1
ATOM 1129 C C . PRO A 1 133 ? 5.454 6.673 -18.469 1.00 97.44 133 PRO A C 1
ATOM 1131 O O . PRO A 1 133 ? 5.788 7.481 -19.332 1.00 97.44 133 PRO A O 1
ATOM 1134 N N . MET A 1 134 ? 6.240 6.362 -17.438 1.00 96.19 134 MET A N 1
ATOM 1135 C CA . MET A 1 134 ? 7.668 6.692 -17.443 1.00 96.19 134 MET A CA 1
ATOM 1136 C C . MET A 1 134 ? 8.418 5.813 -18.455 1.00 96.19 134 MET A C 1
ATOM 1138 O O . MET A 1 134 ? 8.013 4.684 -18.729 1.00 96.19 134 MET A O 1
ATOM 1142 N N . GLU A 1 135 ? 9.534 6.307 -18.981 1.00 93.50 135 GLU A N 1
ATOM 1143 C CA . GLU A 1 135 ? 10.342 5.565 -19.953 1.00 93.50 135 GLU A CA 1
ATOM 1144 C C . GLU A 1 135 ? 11.245 4.518 -19.283 1.00 93.50 135 GLU A C 1
ATOM 1146 O O . GLU A 1 135 ? 11.670 4.669 -18.128 1.00 93.50 135 GLU A O 1
ATOM 1151 N N . LEU A 1 136 ? 11.543 3.450 -20.028 1.00 94.06 136 LEU A N 1
ATOM 1152 C CA . LEU A 1 136 ? 12.612 2.507 -19.702 1.00 94.06 136 LEU A CA 1
ATOM 1153 C C . LEU A 1 136 ? 13.975 3.154 -19.970 1.00 94.06 136 LEU A C 1
ATOM 1155 O O . LEU A 1 136 ? 14.117 3.955 -20.894 1.00 94.06 136 LEU A O 1
ATOM 1159 N N . ASN A 1 137 ? 14.985 2.806 -19.173 1.00 91.56 137 ASN A N 1
ATOM 1160 C CA . ASN A 1 137 ? 16.361 3.181 -19.498 1.00 91.56 137 ASN A CA 1
ATOM 1161 C C . ASN A 1 137 ? 16.932 2.265 -20.601 1.00 91.56 137 ASN A C 1
ATOM 1163 O O . ASN A 1 137 ? 16.328 1.259 -20.971 1.00 91.56 137 ASN A O 1
ATOM 1167 N N . CYS A 1 138 ? 18.111 2.603 -21.130 1.00 91.25 138 CYS A N 1
ATOM 1168 C CA . CYS A 1 138 ? 18.722 1.869 -22.243 1.00 91.25 138 CYS A CA 1
ATOM 1169 C C . CYS A 1 138 ? 18.976 0.380 -21.947 1.00 91.25 138 CYS A C 1
ATOM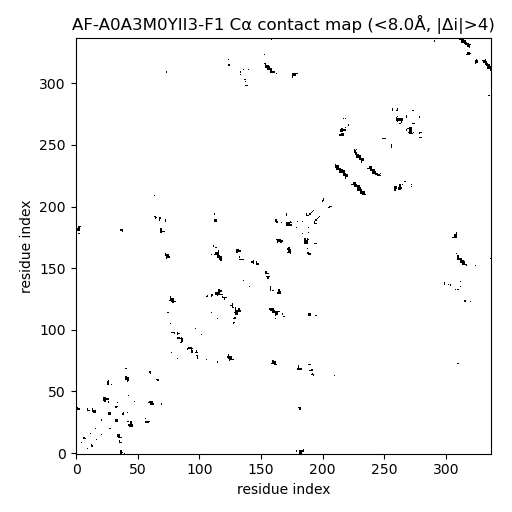 1171 O O . CYS A 1 138 ? 18.766 -0.451 -22.828 1.00 91.25 138 CYS A O 1
ATOM 1173 N N . VAL A 1 139 ? 19.392 0.035 -20.725 1.00 91.75 139 VAL A N 1
ATOM 1174 C CA . VAL A 1 139 ? 19.672 -1.353 -20.327 1.00 91.75 139 VAL A CA 1
ATOM 1175 C C . VAL A 1 139 ? 18.373 -2.138 -20.145 1.00 91.75 139 VAL A C 1
ATOM 1177 O O . VAL A 1 139 ? 18.285 -3.295 -20.543 1.00 91.75 139 VAL A O 1
ATOM 1180 N N . GLU A 1 140 ? 17.334 -1.514 -19.596 1.00 93.81 140 GLU A N 1
ATOM 1181 C CA . GLU A 1 140 ? 16.003 -2.119 -19.472 1.00 93.81 140 GLU A CA 1
ATOM 1182 C C . GLU A 1 140 ? 15.350 -2.344 -20.835 1.00 93.81 140 GLU A C 1
ATOM 1184 O O . GLU A 1 140 ? 14.722 -3.377 -21.054 1.00 93.81 140 GLU A O 1
ATOM 1189 N N . GLU A 1 141 ? 15.523 -1.403 -21.762 1.00 94.44 141 GLU A N 1
ATOM 1190 C CA . GLU A 1 141 ? 15.070 -1.542 -23.142 1.00 94.44 141 GLU A CA 1
ATOM 1191 C C . GLU A 1 141 ? 15.812 -2.681 -23.855 1.00 94.44 141 GLU A C 1
ATOM 1193 O O . GLU A 1 141 ? 15.187 -3.518 -24.504 1.00 94.44 141 GLU A O 1
ATOM 1198 N N . HIS A 1 142 ? 17.131 -2.777 -23.664 1.00 94.44 142 HIS A N 1
ATOM 1199 C CA . HIS A 1 142 ? 17.920 -3.901 -24.161 1.00 94.44 142 HIS A CA 1
ATOM 1200 C C . HIS A 1 142 ? 17.440 -5.239 -23.583 1.00 94.44 142 HIS A C 1
ATOM 1202 O O . HIS A 1 142 ? 17.225 -6.198 -24.324 1.00 94.44 142 HIS A O 1
ATOM 1208 N N . LEU A 1 143 ? 17.206 -5.299 -22.269 1.00 94.81 143 LEU A N 1
ATOM 1209 C CA . LEU A 1 143 ? 16.679 -6.491 -21.611 1.00 94.81 143 LEU A CA 1
ATOM 1210 C C . LEU A 1 143 ? 15.291 -6.861 -22.148 1.00 94.81 143 LEU A C 1
ATOM 1212 O O . LEU A 1 143 ? 15.027 -8.036 -22.394 1.00 94.81 143 LEU A O 1
ATOM 1216 N N . ARG A 1 144 ? 14.416 -5.874 -22.376 1.00 96.62 144 ARG A N 1
ATOM 1217 C CA . ARG A 1 144 ? 13.096 -6.087 -22.980 1.00 96.62 144 ARG A CA 1
ATOM 1218 C C . ARG A 1 144 ? 13.208 -6.738 -24.355 1.00 96.62 144 ARG A C 1
ATOM 1220 O O . ARG A 1 144 ? 12.492 -7.700 -24.621 1.00 96.62 144 ARG A O 1
ATOM 1227 N N . GLN A 1 145 ? 14.110 -6.239 -25.197 1.00 96.75 145 GLN A N 1
ATOM 1228 C CA . GLN A 1 145 ? 14.360 -6.790 -26.531 1.00 96.75 145 GLN A CA 1
ATOM 1229 C C . GLN A 1 145 ? 14.877 -8.228 -26.448 1.00 96.75 145 GLN A C 1
ATOM 1231 O O . GLN A 1 145 ? 14.308 -9.115 -27.077 1.00 96.75 145 GLN A O 1
ATOM 1236 N N . LYS A 1 146 ? 15.872 -8.494 -25.593 1.00 96.38 146 LYS A N 1
ATOM 1237 C CA . LYS A 1 146 ? 16.413 -9.850 -25.403 1.00 96.38 146 LYS A CA 1
ATOM 1238 C C . LYS A 1 146 ? 15.378 -10.829 -24.863 1.00 96.38 146 LYS A C 1
ATOM 1240 O O . LYS A 1 146 ? 15.347 -11.982 -25.280 1.00 96.38 146 LYS A O 1
ATOM 1245 N N . ILE A 1 147 ? 14.496 -10.382 -23.971 1.00 96.19 147 ILE A N 1
ATOM 1246 C CA . ILE A 1 147 ? 13.373 -11.202 -23.517 1.00 96.19 147 ILE A CA 1
ATOM 1247 C C . ILE A 1 147 ? 12.455 -11.552 -24.694 1.00 96.19 147 ILE A C 1
ATOM 1249 O O . ILE A 1 147 ? 12.140 -12.725 -24.855 1.00 96.19 147 ILE A O 1
ATOM 1253 N N . ALA A 1 148 ? 12.079 -10.581 -25.528 1.00 96.44 148 ALA A N 1
ATOM 1254 C CA . ALA A 1 148 ? 11.203 -10.813 -26.678 1.00 96.44 148 ALA A CA 1
ATOM 1255 C C . ALA A 1 148 ? 11.840 -11.694 -27.774 1.00 96.44 148 ALA A C 1
ATOM 1257 O O . ALA A 1 148 ? 11.131 -12.420 -28.461 1.00 96.44 148 ALA A O 1
ATOM 1258 N N . GLU A 1 149 ? 13.169 -11.660 -27.929 1.00 97.62 149 GLU A N 1
ATOM 1259 C CA . GLU A 1 149 ? 13.906 -12.539 -28.852 1.00 97.62 149 GLU A CA 1
ATOM 1260 C C . GLU A 1 149 ? 13.913 -14.009 -28.394 1.00 97.62 149 GLU A C 1
ATOM 1262 O O . GLU A 1 149 ? 13.925 -14.917 -29.224 1.00 97.62 149 GLU A O 1
ATOM 1267 N N . HIS A 1 150 ? 13.925 -14.255 -27.079 1.00 96.94 150 HIS A N 1
ATOM 1268 C CA . HIS A 1 150 ? 14.085 -15.597 -26.507 1.00 96.94 150 HIS A CA 1
ATOM 1269 C C . HIS A 1 150 ? 12.795 -16.213 -25.953 1.00 96.94 150 HIS A C 1
ATOM 1271 O O . HIS A 1 150 ? 12.755 -17.422 -25.716 1.00 96.94 150 HIS A O 1
ATOM 1277 N N . TYR A 1 151 ? 11.758 -15.409 -25.717 1.00 95.56 151 TYR A N 1
ATOM 1278 C CA . TYR A 1 151 ? 10.520 -15.839 -25.077 1.00 95.56 151 TYR A CA 1
ATOM 1279 C C . TYR A 1 151 ? 9.295 -15.231 -25.760 1.00 95.56 151 TYR A C 1
ATOM 1281 O O . TYR A 1 151 ? 9.238 -14.030 -26.007 1.00 95.56 151 TYR A O 1
ATOM 1289 N N . ASP A 1 152 ? 8.274 -16.061 -25.967 1.00 92.62 152 ASP A N 1
ATOM 1290 C CA . ASP A 1 152 ? 6.947 -15.654 -26.443 1.00 92.62 152 ASP A CA 1
ATOM 1291 C C . ASP A 1 152 ? 5.909 -15.554 -25.304 1.00 92.62 152 ASP A C 1
ATOM 1293 O O . ASP A 1 152 ? 4.774 -15.143 -25.531 1.00 92.62 152 ASP A O 1
ATOM 1297 N N . ASP A 1 153 ? 6.296 -15.933 -24.078 1.00 92.00 153 ASP A N 1
ATOM 1298 C CA . ASP A 1 153 ? 5.404 -16.112 -22.923 1.00 92.00 153 ASP A CA 1
ATOM 1299 C C . ASP A 1 153 ? 5.522 -15.024 -21.848 1.00 92.00 153 ASP A C 1
ATOM 1301 O O . ASP A 1 153 ? 4.722 -14.993 -20.911 1.00 92.00 153 ASP A O 1
ATOM 1305 N N . ARG A 1 154 ? 6.511 -14.130 -21.948 1.00 93.56 154 ARG A N 1
ATOM 1306 C CA . ARG A 1 154 ? 6.766 -13.098 -20.938 1.00 93.56 154 ARG A CA 1
ATOM 1307 C C . ARG A 1 154 ? 7.120 -11.768 -21.571 1.00 93.56 154 ARG A C 1
ATOM 1309 O O . ARG A 1 154 ? 7.802 -11.704 -22.588 1.00 93.56 154 ARG A O 1
ATOM 1316 N N . ILE A 1 155 ? 6.709 -10.704 -20.895 1.00 96.00 155 ILE A N 1
ATOM 1317 C CA . ILE A 1 155 ? 7.007 -9.334 -21.294 1.00 96.00 155 ILE A CA 1
ATOM 1318 C C . ILE A 1 155 ? 7.731 -8.612 -20.167 1.00 96.00 155 ILE A C 1
ATOM 1320 O O . ILE A 1 155 ? 7.490 -8.879 -18.991 1.00 96.00 155 ILE A O 1
ATOM 1324 N N . LEU A 1 156 ? 8.582 -7.662 -20.534 1.00 97.62 156 LEU A N 1
ATOM 1325 C CA . LEU A 1 156 ? 9.090 -6.647 -19.622 1.00 97.62 156 LEU A CA 1
ATOM 1326 C C . LEU A 1 156 ? 8.417 -5.326 -19.977 1.00 97.62 156 LEU A C 1
ATOM 1328 O O . LEU A 1 156 ? 8.516 -4.845 -21.107 1.00 97.62 156 LEU A O 1
ATOM 1332 N N . THR A 1 157 ? 7.734 -4.742 -19.001 1.00 97.69 157 THR A N 1
ATOM 1333 C CA . THR A 1 157 ? 7.108 -3.427 -19.119 1.00 97.69 157 THR A CA 1
ATOM 1334 C C . THR A 1 157 ? 7.606 -2.488 -18.026 1.00 97.69 157 THR A C 1
ATOM 1336 O O . THR A 1 157 ? 8.257 -2.904 -17.068 1.00 97.69 157 THR A O 1
ATOM 1339 N N . ILE A 1 158 ? 7.313 -1.200 -18.164 1.00 97.50 158 ILE A N 1
ATOM 1340 C CA . ILE A 1 158 ? 7.459 -0.253 -17.064 1.00 97.50 158 ILE A CA 1
ATOM 1341 C C . ILE A 1 158 ? 6.416 -0.573 -15.984 1.00 97.50 158 ILE A C 1
ATOM 1343 O O . ILE A 1 158 ? 5.256 -0.862 -16.286 1.00 97.50 158 ILE A O 1
ATOM 1347 N N . GLY A 1 159 ? 6.816 -0.509 -14.715 1.00 97.50 159 GLY A N 1
ATOM 1348 C CA . GLY A 1 159 ? 5.905 -0.716 -13.594 1.00 97.50 159 GLY A CA 1
ATOM 1349 C C . GLY A 1 159 ? 4.746 0.282 -13.591 1.00 97.50 159 GLY A C 1
ATOM 1350 O O . GLY A 1 159 ? 4.848 1.393 -14.121 1.00 97.50 159 GLY A O 1
ATOM 1351 N N . ARG A 1 160 ? 3.634 -0.094 -12.960 1.00 98.06 160 ARG A N 1
ATOM 1352 C CA . ARG A 1 160 ? 2.479 0.796 -12.786 1.00 98.06 160 ARG A CA 1
ATOM 1353 C C . ARG A 1 160 ? 2.586 1.469 -11.432 1.00 98.06 160 ARG A C 1
ATOM 1355 O O . ARG A 1 160 ? 2.541 0.794 -10.406 1.00 98.06 160 ARG A O 1
ATOM 1362 N N . SER A 1 161 ? 2.768 2.786 -11.408 1.00 97.88 161 SER A N 1
ATOM 1363 C CA . SER A 1 161 ? 3.053 3.514 -10.167 1.00 97.88 161 SER A CA 1
ATOM 1364 C C . SER A 1 161 ? 2.179 4.747 -9.981 1.00 97.88 161 SER A C 1
ATOM 1366 O O . SER A 1 161 ? 1.908 5.487 -10.920 1.00 97.88 161 SER A O 1
ATOM 1368 N N . ALA A 1 162 ? 1.771 5.024 -8.744 1.00 98.12 162 ALA A N 1
ATOM 1369 C CA . ALA A 1 162 ? 1.015 6.220 -8.372 1.00 98.12 162 ALA A CA 1
ATOM 1370 C C . ALA A 1 162 ? 1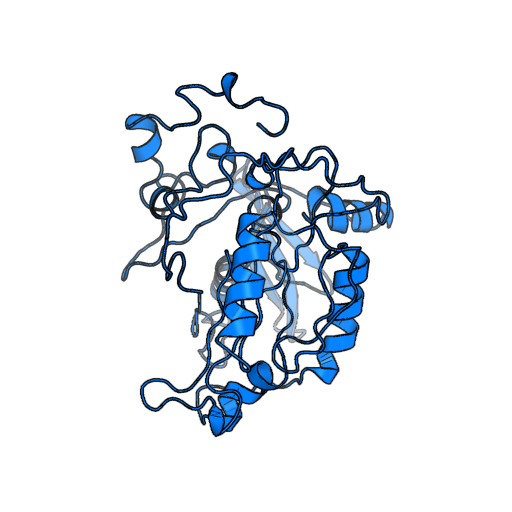.925 7.455 -8.229 1.00 98.12 162 ALA A C 1
ATOM 1372 O O . ALA A 1 162 ? 1.904 8.155 -7.216 1.00 98.12 162 ALA A O 1
ATOM 1373 N N . ASN A 1 163 ? 2.767 7.685 -9.235 1.00 98.25 163 ASN A N 1
ATOM 1374 C CA . ASN A 1 163 ? 3.610 8.860 -9.406 1.00 98.25 163 ASN A CA 1
ATOM 1375 C C . ASN A 1 163 ? 3.072 9.667 -10.596 1.00 98.25 163 ASN A C 1
ATOM 1377 O O . ASN A 1 163 ? 2.893 9.126 -11.685 1.00 98.25 163 ASN A O 1
ATOM 1381 N N . LEU A 1 164 ? 2.827 10.960 -10.403 1.00 98.31 164 LEU A N 1
ATOM 1382 C CA . LEU A 1 164 ? 2.180 11.803 -11.403 1.00 98.31 164 LEU A CA 1
ATOM 1383 C C . LEU A 1 164 ? 3.167 12.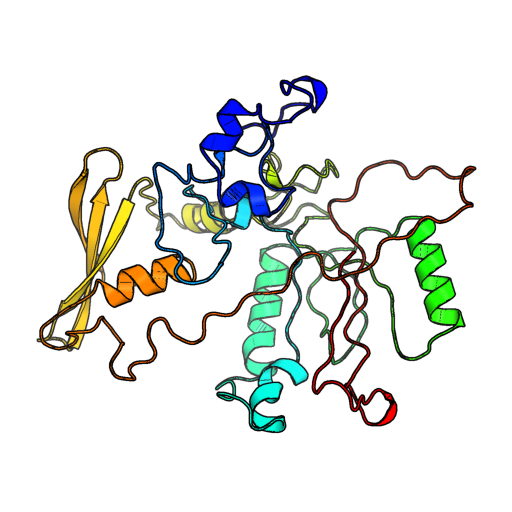186 -12.512 1.00 98.31 164 LEU A C 1
ATOM 1385 O O . LEU A 1 164 ? 4.120 12.922 -12.263 1.00 98.31 164 LEU A O 1
ATOM 1389 N N . THR A 1 165 ? 2.944 11.718 -13.739 1.00 97.94 165 THR A N 1
ATOM 1390 C CA . THR A 1 165 ? 3.760 12.092 -14.914 1.00 97.94 165 THR A CA 1
ATOM 1391 C C . THR A 1 165 ? 3.305 13.394 -15.576 1.00 97.94 165 THR A C 1
ATOM 1393 O O . THR A 1 165 ? 4.019 13.948 -16.403 1.00 97.94 165 THR A O 1
ATOM 1396 N N . ARG A 1 166 ? 2.153 13.923 -15.155 1.00 97.69 166 ARG A N 1
ATOM 1397 C CA . ARG A 1 166 ? 1.624 15.256 -15.475 1.00 97.69 166 ARG A CA 1
ATOM 1398 C C . ARG A 1 166 ? 0.846 15.801 -14.268 1.00 97.69 166 ARG A C 1
ATOM 1400 O O . ARG A 1 166 ? 0.472 14.992 -13.415 1.00 97.69 166 ARG A O 1
ATOM 1407 N N . PRO A 1 167 ? 0.587 17.119 -14.166 1.00 97.75 167 PRO A N 1
ATOM 1408 C CA . PRO A 1 167 ? -0.279 17.663 -13.121 1.00 97.75 167 PRO A CA 1
ATOM 1409 C C . PRO A 1 167 ? -1.646 16.975 -13.123 1.00 97.75 167 PRO A C 1
ATOM 1411 O O . PRO A 1 167 ? -2.178 16.653 -14.187 1.00 97.75 167 PRO A O 1
ATOM 1414 N N . HIS A 1 168 ? -2.200 16.719 -11.938 1.00 97.25 168 HIS A N 1
ATOM 1415 C CA . HIS A 1 168 ? -3.394 15.883 -11.809 1.00 97.25 168 HIS A CA 1
ATOM 1416 C C . HIS A 1 168 ? -4.184 16.205 -10.539 1.00 97.25 168 HIS A C 1
ATOM 1418 O O . HIS A 1 168 ? -3.635 16.138 -9.440 1.00 97.25 168 HIS A O 1
ATOM 1424 N N . ASN A 1 169 ? -5.475 16.526 -10.675 1.00 93.62 169 ASN A N 1
ATOM 1425 C CA . ASN A 1 169 ? -6.387 16.833 -9.560 1.00 93.62 169 ASN A CA 1
ATOM 1426 C C . ASN A 1 169 ? -5.798 17.834 -8.543 1.00 93.62 169 ASN A C 1
ATOM 1428 O O . ASN A 1 169 ? -5.738 17.555 -7.349 1.00 93.62 169 ASN A O 1
ATOM 1432 N N . GLY A 1 170 ? -5.282 18.970 -9.029 1.00 92.50 170 GLY A N 1
ATOM 1433 C CA . GLY A 1 170 ? -4.682 20.018 -8.189 1.00 92.50 170 GLY A CA 1
ATOM 1434 C C . GLY A 1 170 ? -3.287 19.700 -7.632 1.00 92.50 170 GLY A C 1
ATOM 1435 O O . GLY A 1 170 ? -2.685 20.550 -6.984 1.00 92.50 170 GLY A O 1
ATOM 1436 N N . ARG A 1 171 ? -2.738 18.508 -7.902 1.00 96.31 171 ARG A N 1
ATOM 1437 C CA . ARG A 1 171 ? -1.386 18.105 -7.488 1.00 96.31 171 ARG A CA 1
ATOM 1438 C C . ARG A 1 171 ? -0.373 18.326 -8.610 1.00 96.31 171 ARG A C 1
ATOM 1440 O O . ARG A 1 171 ? -0.683 18.159 -9.792 1.00 96.31 171 ARG A O 1
ATOM 1447 N N . GLY A 1 172 ? 0.855 18.680 -8.230 1.00 95.88 172 GLY A N 1
ATOM 1448 C CA . GLY A 1 172 ? 1.957 18.902 -9.166 1.00 95.88 172 GLY A CA 1
ATOM 1449 C C . GLY A 1 172 ? 2.507 17.609 -9.775 1.00 95.88 172 GLY A C 1
ATOM 1450 O O . GLY A 1 172 ? 2.294 16.512 -9.262 1.00 95.88 172 GLY A O 1
ATOM 1451 N N . GLN A 1 173 ? 3.263 17.736 -10.866 1.00 96.25 173 GLN A N 1
ATOM 1452 C CA . GLN A 1 173 ? 3.924 16.592 -11.502 1.00 96.25 173 GLN A CA 1
ATOM 1453 C C . GLN A 1 173 ? 5.192 16.150 -10.757 1.00 96.25 173 GLN A C 1
ATOM 1455 O O . GLN A 1 173 ? 5.837 16.930 -10.042 1.00 96.25 173 GLN A O 1
ATOM 1460 N N . CYS A 1 174 ? 5.591 14.894 -10.963 1.00 96.75 174 CYS A N 1
ATOM 1461 C CA . CYS A 1 174 ? 6.788 14.325 -10.367 1.00 96.75 174 CYS A CA 1
ATOM 1462 C C . CYS A 1 174 ? 8.033 15.064 -10.853 1.00 96.75 174 CYS A C 1
ATOM 1464 O O . CYS A 1 174 ? 8.296 15.161 -12.044 1.00 96.75 174 CYS A O 1
ATOM 1466 N N . GLN A 1 175 ? 8.841 15.528 -9.903 1.00 95.25 175 GLN A N 1
ATOM 1467 C CA . GLN A 1 175 ? 10.135 16.158 -10.176 1.00 95.25 175 GLN A CA 1
ATOM 1468 C C . GLN A 1 175 ? 11.268 15.129 -10.303 1.00 95.25 175 GLN A C 1
ATOM 1470 O O . GLN A 1 175 ? 12.437 15.478 -10.181 1.00 95.25 175 GLN A O 1
ATOM 1475 N N . TYR A 1 176 ? 10.930 13.839 -10.434 1.00 94.69 176 TYR A N 1
ATOM 1476 C CA . TYR A 1 176 ? 11.888 12.750 -10.649 1.00 94.69 176 TYR A CA 1
ATOM 1477 C C . TYR A 1 176 ? 13.054 12.722 -9.644 1.00 94.69 176 TYR A C 1
ATOM 1479 O O . TYR A 1 176 ? 14.164 12.300 -9.943 1.00 94.69 176 TYR A O 1
ATOM 1487 N N . ARG A 1 177 ? 12.803 13.144 -8.396 1.00 92.19 177 ARG A N 1
ATOM 1488 C CA . ARG A 1 177 ? 13.829 13.201 -7.336 1.00 92.19 177 ARG A CA 1
ATOM 1489 C C . ARG A 1 177 ? 14.247 11.816 -6.841 1.00 92.19 177 ARG A C 1
ATOM 1491 O O . ARG A 1 177 ? 15.349 11.671 -6.316 1.00 92.19 177 ARG A O 1
ATOM 1498 N N . ASN A 1 178 ? 13.364 10.826 -6.995 1.00 92.75 178 ASN A N 1
ATOM 1499 C CA . ASN A 1 178 ? 13.496 9.463 -6.476 1.00 92.75 178 ASN A CA 1
ATOM 1500 C C . ASN A 1 178 ? 13.850 9.405 -4.975 1.00 92.75 178 ASN A C 1
ATOM 1502 O O . ASN A 1 178 ? 14.767 8.712 -4.553 1.00 92.75 178 ASN A O 1
ATOM 1506 N N . LEU A 1 179 ? 13.130 10.192 -4.170 1.00 93.31 179 LEU A N 1
ATOM 1507 C CA . LEU A 1 179 ? 13.278 10.283 -2.709 1.00 93.31 179 LEU A CA 1
ATOM 1508 C C . LEU A 1 179 ? 11.926 10.093 -1.999 1.00 93.31 179 LEU A C 1
ATOM 1510 O O . LEU A 1 179 ? 11.699 10.641 -0.925 1.00 93.31 179 LEU A O 1
ATOM 1514 N N . CYS A 1 180 ? 11.003 9.355 -2.625 1.00 94.12 180 CYS A N 1
ATOM 1515 C CA . CYS A 1 180 ? 9.588 9.305 -2.244 1.00 94.12 180 CYS A CA 1
ATOM 1516 C C . CYS A 1 180 ? 9.356 8.895 -0.784 1.00 94.12 180 CYS A C 1
ATOM 1518 O O . CYS A 1 180 ? 8.500 9.476 -0.134 1.00 94.12 180 CYS A O 1
ATOM 1520 N N . ILE A 1 181 ? 10.162 7.971 -0.251 1.00 92.75 181 ILE A N 1
ATOM 1521 C CA . ILE A 1 181 ? 10.065 7.482 1.137 1.00 92.75 181 ILE A CA 1
ATOM 1522 C C . ILE A 1 181 ? 10.260 8.582 2.200 1.00 92.75 181 ILE A C 1
ATOM 1524 O O . ILE A 1 181 ? 9.910 8.400 3.361 1.00 92.75 181 ILE A O 1
ATOM 1528 N N . ARG A 1 182 ? 10.806 9.745 1.816 1.00 93.19 182 ARG A N 1
ATOM 1529 C CA . ARG A 1 182 ? 10.980 10.913 2.694 1.00 93.19 182 ARG A CA 1
ATOM 1530 C C . ARG A 1 182 ? 9.732 11.808 2.757 1.00 93.19 182 ARG A C 1
ATOM 1532 O O . ARG A 1 182 ? 9.748 12.800 3.484 1.00 93.19 182 ARG A O 1
ATOM 1539 N N . GLY A 1 183 ? 8.688 11.490 1.988 1.00 93.25 183 GLY A N 1
ATOM 1540 C CA . GLY A 1 183 ? 7.595 12.400 1.645 1.00 93.25 183 GLY A CA 1
ATOM 1541 C C . GLY A 1 183 ? 7.872 13.171 0.346 1.00 93.25 183 GLY A C 1
ATOM 1542 O O . GLY A 1 183 ? 9.023 13.328 -0.071 1.00 93.25 183 GLY A O 1
ATOM 1543 N N . CYS A 1 184 ? 6.819 13.672 -0.312 1.00 93.75 184 CYS A N 1
ATOM 1544 C CA . CYS A 1 184 ? 6.949 14.536 -1.490 1.00 93.75 184 CYS A CA 1
ATOM 1545 C C . CYS A 1 184 ? 6.384 15.933 -1.217 1.00 93.75 184 CYS A C 1
ATOM 1547 O O . CYS A 1 184 ? 5.174 16.058 -1.036 1.00 93.75 184 CYS A O 1
ATOM 1549 N N . PRO A 1 185 ? 7.216 16.987 -1.288 1.00 92.19 185 PRO A N 1
ATOM 1550 C CA . PRO A 1 185 ? 6.748 18.355 -1.076 1.00 92.19 185 PRO A CA 1
ATOM 1551 C C . PRO A 1 185 ? 5.869 18.891 -2.212 1.00 92.19 185 PRO A C 1
ATOM 1553 O O . PRO A 1 185 ? 5.217 19.910 -2.049 1.00 92.19 185 PRO A O 1
ATOM 1556 N N . TYR A 1 186 ? 5.849 18.214 -3.362 1.00 93.44 186 TYR A N 1
ATOM 1557 C CA . TYR A 1 186 ? 5.071 18.614 -4.538 1.00 93.44 186 TYR A CA 1
ATOM 1558 C C . TYR A 1 186 ? 3.721 17.889 -4.635 1.00 93.44 186 TYR A C 1
ATOM 1560 O O . TYR A 1 186 ? 3.014 18.049 -5.627 1.00 93.44 186 TYR A O 1
ATOM 1568 N N . GLY A 1 187 ? 3.405 17.007 -3.676 1.00 94.81 187 GLY A N 1
ATOM 1569 C CA . GLY A 1 187 ? 2.214 16.151 -3.739 1.00 94.81 187 GLY A CA 1
ATOM 1570 C C . GLY A 1 187 ? 2.177 15.212 -4.954 1.00 94.81 187 GLY A C 1
ATOM 1571 O O . GLY A 1 187 ? 1.121 14.719 -5.332 1.00 94.81 187 GLY A O 1
ATOM 1572 N N . ALA A 1 188 ? 3.330 14.967 -5.582 1.00 96.81 188 ALA A N 1
ATOM 1573 C CA . ALA A 1 188 ? 3.427 14.386 -6.920 1.00 96.81 188 ALA A CA 1
ATOM 1574 C C . ALA A 1 188 ? 3.399 12.849 -6.975 1.00 96.81 188 ALA A C 1
ATOM 1576 O O . ALA A 1 188 ? 3.689 12.240 -8.006 1.00 96.81 188 ALA A O 1
ATOM 1577 N N . TYR A 1 189 ? 3.105 12.203 -5.855 1.00 96.75 189 TYR A N 1
ATOM 1578 C CA . TYR A 1 189 ? 2.754 10.792 -5.798 1.00 96.75 189 TYR A CA 1
ATOM 1579 C C . TYR A 1 189 ? 1.579 10.631 -4.835 1.00 96.75 189 TYR A C 1
ATOM 1581 O O . TYR A 1 189 ? 1.307 11.527 -4.032 1.00 96.75 189 TYR A O 1
ATOM 1589 N N . PHE A 1 190 ? 0.871 9.507 -4.898 1.00 97.94 190 PHE A N 1
ATOM 1590 C CA . PHE A 1 190 ? -0.203 9.257 -3.947 1.00 97.94 190 PHE A CA 1
ATOM 1591 C C . PHE A 1 190 ? 0.332 9.024 -2.528 1.00 97.94 190 PHE A C 1
ATOM 1593 O O . PHE A 1 190 ? 0.960 8.010 -2.222 1.00 97.94 190 PHE A O 1
ATOM 1600 N N . SER A 1 191 ? 0.021 9.967 -1.651 1.00 96.75 191 SER A N 1
ATOM 1601 C CA . SER A 1 191 ? -0.085 9.760 -0.214 1.00 96.75 191 SER A CA 1
ATOM 1602 C C . SER A 1 191 ? -1.422 10.331 0.237 1.00 96.75 191 SER A C 1
ATOM 1604 O O . SER A 1 191 ? -1.957 11.243 -0.405 1.00 96.75 191 SER A O 1
ATOM 1606 N N . SER A 1 192 ? -1.962 9.842 1.350 1.00 96.38 192 SER A N 1
ATOM 1607 C CA . SER A 1 192 ? -3.204 10.398 1.886 1.00 96.38 192 SER A CA 1
ATOM 1608 C C . SER A 1 192 ? -3.052 11.893 2.187 1.00 96.38 192 SER A C 1
ATOM 1610 O O . SER A 1 192 ? -3.965 12.656 1.901 1.00 96.38 192 SER A O 1
ATOM 1612 N N . ASN A 1 193 ? -1.871 12.332 2.641 1.00 95.00 193 ASN A N 1
ATOM 1613 C CA . ASN A 1 193 ? -1.576 13.740 2.947 1.00 95.00 193 ASN A CA 1
ATOM 1614 C C . ASN A 1 193 ? -1.619 14.644 1.716 1.00 95.00 193 ASN A C 1
ATOM 1616 O O . ASN A 1 193 ? -1.952 15.813 1.840 1.00 95.00 193 ASN A O 1
ATOM 1620 N N . ALA A 1 194 ? -1.254 14.121 0.546 1.00 95.31 194 ALA A N 1
ATOM 1621 C CA . ALA A 1 194 ? -1.260 14.895 -0.688 1.00 95.31 194 ALA A CA 1
ATOM 1622 C C . ALA A 1 194 ? -2.574 14.772 -1.467 1.00 95.31 194 ALA A C 1
ATOM 1624 O O . ALA A 1 194 ? -2.856 15.635 -2.289 1.00 95.31 194 ALA A O 1
ATOM 1625 N N . SER A 1 195 ? -3.339 13.691 -1.270 1.00 96.75 195 SER A N 1
ATOM 1626 C CA . SER A 1 195 ? -4.461 13.329 -2.143 1.00 96.75 195 SER A CA 1
ATOM 1627 C C . SER A 1 195 ? -5.800 13.262 -1.409 1.00 96.75 195 SER A C 1
ATOM 1629 O O . SER A 1 195 ? -6.660 14.101 -1.645 1.00 96.75 195 SER A O 1
ATOM 1631 N N . THR A 1 196 ? -6.021 12.263 -0.552 1.00 97.19 196 THR A N 1
ATOM 1632 C CA . THR A 1 196 ? -7.358 11.996 0.008 1.00 97.19 196 THR A CA 1
ATOM 1633 C C . THR A 1 196 ? -7.713 12.886 1.190 1.00 97.19 196 THR A C 1
ATOM 1635 O O . THR A 1 196 ? -8.870 13.275 1.294 1.00 97.19 196 THR A O 1
ATOM 1638 N N . LEU A 1 197 ? -6.755 13.241 2.053 1.00 97.12 197 LEU A N 1
ATOM 1639 C CA . LEU A 1 197 ? -7.013 14.146 3.177 1.00 97.12 197 LEU A CA 1
ATOM 1640 C C . LEU A 1 197 ? -7.349 15.565 2.693 1.00 97.12 197 LEU A C 1
ATOM 1642 O O . LEU A 1 197 ? -8.387 16.060 3.118 1.00 97.12 197 LEU A O 1
ATOM 1646 N N . PRO A 1 198 ? -6.602 16.183 1.750 1.00 96.31 198 PRO A N 1
ATOM 1647 C CA . PRO A 1 198 ? -7.007 17.474 1.189 1.00 96.31 198 PRO A CA 1
ATOM 1648 C C . PRO A 1 198 ? -8.365 17.422 0.480 1.00 96.31 198 PRO A C 1
ATOM 1650 O O . PRO A 1 198 ? -9.167 18.341 0.603 1.00 96.31 198 PRO A O 1
ATOM 1653 N N . ALA A 1 199 ? -8.660 16.332 -0.240 1.00 96.56 199 ALA A N 1
ATOM 1654 C CA . ALA A 1 199 ? -9.959 16.168 -0.890 1.00 96.56 199 ALA A CA 1
ATOM 1655 C C . ALA A 1 199 ? -11.111 16.064 0.125 1.00 96.56 199 ALA A C 1
ATOM 1657 O O . ALA A 1 199 ? -12.176 16.628 -0.104 1.00 96.56 199 ALA A O 1
ATOM 1658 N N . ALA A 1 200 ? -10.901 15.368 1.245 1.00 97.56 200 ALA A N 1
ATOM 1659 C CA . ALA A 1 200 ? -11.881 15.268 2.319 1.00 97.56 200 ALA A CA 1
ATOM 1660 C C . ALA A 1 200 ? -12.035 16.595 3.086 1.00 97.56 200 ALA A C 1
ATOM 1662 O O . ALA A 1 200 ? -13.161 16.996 3.379 1.00 97.56 200 ALA A O 1
ATOM 1663 N N . GLU A 1 201 ? -10.942 17.314 3.343 1.00 97.19 201 GLU A N 1
ATOM 1664 C CA . GLU A 1 201 ? -10.952 18.657 3.938 1.00 97.19 201 GLU A CA 1
ATOM 1665 C C . GLU A 1 201 ? -11.742 19.653 3.080 1.00 97.19 201 GLU A C 1
ATOM 1667 O O . GLU A 1 201 ? -12.598 20.368 3.599 1.00 97.19 201 GLU A O 1
ATOM 1672 N N . ALA A 1 202 ? -11.554 19.625 1.756 1.00 97.06 202 ALA A N 1
ATOM 1673 C CA . ALA A 1 202 ? -12.269 20.489 0.815 1.00 97.06 202 ALA A CA 1
ATOM 1674 C C . ALA A 1 202 ? -13.799 20.303 0.828 1.00 97.06 202 ALA A C 1
ATOM 1676 O O . ALA A 1 202 ? -14.525 21.167 0.342 1.00 97.06 202 ALA A O 1
ATOM 1677 N N . THR A 1 203 ? -14.311 19.205 1.396 1.00 98.00 203 THR A N 1
ATOM 1678 C CA . THR A 1 203 ? -15.760 19.017 1.576 1.00 98.00 203 THR A CA 1
ATOM 1679 C C . THR A 1 203 ? -16.347 19.868 2.704 1.00 98.00 203 THR A C 1
ATOM 1681 O O . THR A 1 203 ? -17.567 19.980 2.793 1.00 98.00 203 THR A O 1
ATOM 1684 N N . GLY A 1 204 ? -15.512 20.402 3.603 1.00 98.25 204 GLY A N 1
ATOM 1685 C CA . GLY A 1 204 ? -15.943 21.091 4.824 1.00 98.25 204 GLY A CA 1
ATOM 1686 C C . GLY A 1 204 ? -16.516 20.172 5.912 1.00 98.25 204 GLY A C 1
ATOM 1687 O O . GLY A 1 204 ? -16.869 20.652 6.984 1.00 98.25 204 GLY A O 1
ATOM 1688 N N . ASN A 1 205 ? -16.591 18.857 5.670 1.00 98.00 205 ASN A N 1
ATOM 1689 C CA . ASN A 1 205 ? -17.212 17.880 6.576 1.00 98.00 205 ASN A CA 1
ATOM 1690 C C . ASN A 1 205 ? -16.195 16.996 7.320 1.00 98.00 205 ASN A C 1
ATOM 1692 O O . ASN A 1 205 ? -16.580 16.026 7.972 1.00 98.00 205 ASN A O 1
ATOM 1696 N N . MET A 1 206 ? -14.895 17.280 7.196 1.00 97.62 206 MET A N 1
ATOM 1697 C CA . MET A 1 206 ? -13.837 16.491 7.824 1.00 97.62 206 MET A CA 1
ATOM 1698 C C . MET A 1 206 ? -13.336 17.156 9.105 1.00 97.62 206 MET A C 1
ATOM 1700 O O . MET A 1 206 ? -12.940 18.317 9.109 1.00 97.62 206 MET A O 1
ATOM 1704 N N . THR A 1 207 ? -13.250 16.371 10.177 1.00 97.56 207 THR A N 1
ATOM 1705 C CA . THR A 1 207 ? -12.455 16.702 11.362 1.00 97.56 207 THR A CA 1
ATOM 1706 C C . THR A 1 207 ? -11.339 15.678 11.501 1.00 97.56 207 THR A C 1
ATOM 1708 O O . THR A 1 207 ? -11.591 14.473 11.486 1.00 97.56 207 THR A O 1
ATOM 1711 N N . LEU A 1 208 ? -10.101 16.151 11.642 1.00 97.62 208 LEU A N 1
ATOM 1712 C CA . LEU A 1 208 ? -8.935 15.311 11.890 1.00 97.62 208 LEU A CA 1
ATOM 1713 C C . LEU A 1 208 ? -8.407 15.582 13.295 1.00 97.62 208 LEU A C 1
ATOM 1715 O O . LEU A 1 208 ? -8.001 16.701 13.591 1.00 97.62 208 LEU A O 1
ATOM 1719 N N . ARG A 1 209 ? -8.367 14.546 14.136 1.00 96.94 209 ARG A N 1
ATOM 1720 C CA . ARG A 1 209 ? -7.744 14.589 15.464 1.00 96.94 209 ARG A CA 1
ATOM 1721 C C . ARG A 1 209 ? -6.522 13.663 15.464 1.00 96.94 209 ARG A C 1
ATOM 1723 O O . ARG A 1 209 ? -6.684 12.449 15.602 1.00 96.94 209 ARG A O 1
ATOM 1730 N N . PRO A 1 210 ? -5.301 14.186 15.246 1.00 96.81 210 PRO A N 1
ATOM 1731 C CA . PRO A 1 210 ? -4.072 13.419 15.447 1.00 96.81 210 PRO A CA 1
ATOM 1732 C C . PRO A 1 210 ? -3.953 12.917 16.896 1.00 96.81 210 PRO A C 1
ATOM 1734 O O . PRO A 1 210 ? -4.797 13.230 17.733 1.00 96.81 210 PRO A O 1
ATOM 1737 N N . HIS A 1 211 ? -2.937 12.097 17.181 1.00 96.62 211 HIS A N 1
ATOM 1738 C CA . HIS A 1 211 ? -2.658 11.598 18.541 1.00 96.62 211 HIS A CA 1
ATOM 1739 C C . HIS A 1 211 ? -3.852 10.895 19.218 1.00 96.62 211 HIS A C 1
ATOM 1741 O O . HIS A 1 211 ? -3.971 10.865 20.433 1.00 96.62 211 HIS A O 1
ATOM 1747 N N . SER A 1 212 ? -4.746 10.302 18.423 1.00 97.62 212 SER A N 1
ATOM 1748 C CA . SER A 1 212 ? -5.947 9.612 18.902 1.00 97.62 212 SER A CA 1
ATOM 1749 C C . SER A 1 212 ? -5.786 8.106 18.728 1.00 97.62 212 SER A C 1
ATOM 1751 O O . SER A 1 212 ? -5.923 7.589 17.615 1.00 97.62 212 SER A O 1
ATOM 1753 N N . ILE A 1 213 ? -5.485 7.393 19.813 1.00 97.25 213 ILE A N 1
ATOM 1754 C CA . ILE A 1 213 ? -5.338 5.935 19.804 1.00 97.25 213 ILE A CA 1
ATOM 1755 C C . ILE A 1 213 ? -6.694 5.319 20.134 1.00 97.25 213 ILE A C 1
ATOM 1757 O O . ILE A 1 213 ? -7.119 5.293 21.287 1.00 97.25 213 ILE A O 1
ATOM 1761 N N . VAL A 1 214 ? -7.394 4.810 19.121 1.00 98.38 214 VAL A N 1
ATOM 1762 C CA . VAL A 1 214 ? -8.618 4.029 19.349 1.00 98.38 214 VAL A CA 1
ATOM 1763 C C . VAL A 1 214 ? -8.240 2.733 20.064 1.00 98.38 214 VAL A C 1
ATOM 1765 O O . VAL A 1 214 ? -7.452 1.944 19.544 1.00 98.38 214 VAL A O 1
ATOM 1768 N N . ASN A 1 215 ? -8.812 2.511 21.246 1.00 98.06 215 ASN A N 1
ATOM 1769 C CA . ASN A 1 215 ? -8.616 1.289 22.020 1.00 98.06 215 ASN A CA 1
ATOM 1770 C C . ASN A 1 215 ? -9.672 0.228 21.678 1.00 98.06 215 ASN A C 1
ATOM 1772 O O . ASN A 1 215 ? -9.323 -0.931 21.467 1.00 98.06 215 ASN A O 1
ATOM 1776 N N . SER A 1 216 ? -10.946 0.627 21.622 1.00 98.44 216 SER A N 1
ATOM 1777 C CA . SER A 1 216 ? -12.085 -0.274 21.411 1.00 98.44 216 SER A CA 1
ATOM 1778 C C . SER A 1 216 ? -13.280 0.443 20.777 1.00 98.44 216 SER A C 1
ATOM 1780 O O . SER A 1 216 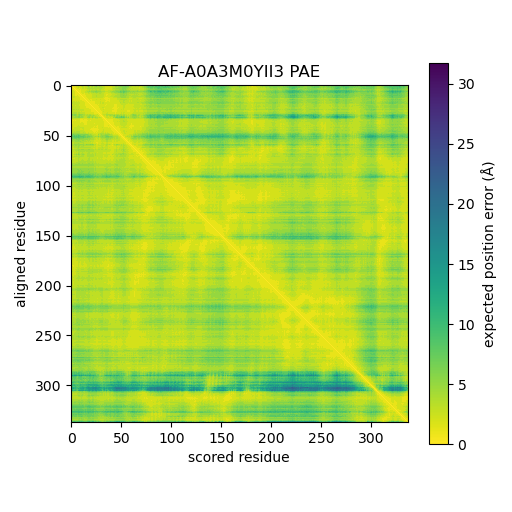? -13.435 1.663 20.873 1.00 98.44 216 SER A O 1
ATOM 1782 N N . ILE A 1 217 ? -14.139 -0.330 20.119 1.00 98.69 217 ILE A N 1
ATOM 1783 C CA . ILE A 1 217 ? -15.447 0.069 19.605 1.00 98.69 217 ILE A CA 1
ATOM 1784 C C . ILE A 1 217 ? -16.495 -0.238 20.676 1.00 98.69 217 ILE A C 1
ATOM 1786 O O . ILE A 1 217 ? -16.526 -1.321 21.258 1.00 98.69 217 ILE A O 1
ATOM 1790 N N . ILE A 1 218 ? -17.379 0.723 20.916 1.00 98.38 218 ILE A N 1
ATOM 1791 C CA . ILE A 1 218 ? -18.474 0.616 21.873 1.00 98.38 218 ILE A CA 1
ATOM 1792 C C . ILE A 1 218 ? -19.665 -0.035 21.171 1.00 98.38 218 ILE A C 1
ATOM 1794 O O . ILE A 1 218 ? -20.235 0.537 20.238 1.00 98.38 218 ILE A O 1
ATOM 1798 N N . TYR A 1 219 ? -20.063 -1.210 21.646 1.00 98.00 219 TYR A N 1
ATOM 1799 C CA . TYR A 1 219 ? -21.244 -1.934 21.186 1.00 98.00 219 TYR A CA 1
ATOM 1800 C C . TYR A 1 219 ? -22.451 -1.672 22.101 1.00 98.00 219 TYR A C 1
ATOM 1802 O O . TYR A 1 219 ? -22.305 -1.517 23.314 1.00 98.00 219 TYR A O 1
ATOM 1810 N N . ASP A 1 220 ? -23.644 -1.594 21.515 1.00 96.88 220 ASP A N 1
ATOM 1811 C CA . ASP A 1 220 ? -24.912 -1.465 22.225 1.00 96.88 220 ASP A CA 1
ATOM 1812 C C . ASP A 1 220 ? -25.792 -2.707 22.001 1.00 96.88 220 ASP A C 1
ATOM 1814 O O . ASP A 1 220 ? -26.317 -2.892 20.897 1.00 96.88 220 ASP A O 1
ATOM 1818 N N . PRO A 1 221 ? -26.014 -3.536 23.039 1.00 95.69 221 PRO A N 1
ATOM 1819 C CA . PRO A 1 221 ? -26.830 -4.741 22.919 1.00 95.69 221 PRO A CA 1
ATOM 1820 C C . PRO A 1 221 ? -28.314 -4.439 22.693 1.00 95.69 221 PRO A C 1
ATOM 1822 O O . PRO A 1 221 ? -29.016 -5.270 22.124 1.00 95.69 221 PRO A O 1
ATOM 1825 N N . LYS A 1 222 ? -28.811 -3.254 23.084 1.00 96.25 222 LYS A N 1
ATOM 1826 C CA . LYS A 1 222 ? -30.230 -2.903 22.904 1.00 96.25 222 LYS A CA 1
ATOM 1827 C C . LYS A 1 222 ? -30.575 -2.663 21.440 1.00 96.25 222 LYS A C 1
ATOM 1829 O O . LYS A 1 222 ? -31.662 -3.012 20.994 1.00 96.25 222 LYS A O 1
ATOM 1834 N N . THR A 1 223 ? -29.653 -2.052 20.704 1.00 96.44 223 THR A N 1
ATOM 1835 C CA . THR A 1 223 ? -29.825 -1.752 19.277 1.00 96.44 223 THR A CA 1
ATOM 1836 C C . THR A 1 223 ? -29.130 -2.762 18.368 1.00 96.44 223 THR A C 1
ATOM 1838 O O . THR A 1 223 ? -29.334 -2.709 17.155 1.00 96.44 223 THR A O 1
ATOM 1841 N N . ASN A 1 224 ? -28.341 -3.681 18.939 1.00 95.25 224 ASN A N 1
ATOM 1842 C CA . ASN A 1 224 ? -27.496 -4.641 18.229 1.00 95.25 224 ASN A CA 1
ATOM 1843 C C . ASN A 1 224 ? -26.557 -3.950 17.222 1.00 95.25 224 ASN A C 1
ATOM 1845 O O . ASN A 1 224 ? -26.454 -4.340 16.056 1.00 95.25 224 ASN A O 1
ATOM 1849 N N . ARG A 1 225 ? -25.927 -2.842 17.642 1.00 96.44 225 ARG A N 1
ATOM 1850 C CA . ARG A 1 225 ? -25.087 -1.992 16.780 1.00 96.44 225 ARG A CA 1
ATOM 1851 C C . ARG A 1 225 ? -23.884 -1.427 17.522 1.00 96.44 225 ARG A C 1
ATOM 1853 O O . ARG A 1 225 ? -23.924 -1.186 18.725 1.00 96.44 225 ARG A O 1
ATOM 1860 N N . ALA A 1 226 ? -22.816 -1.147 16.780 1.00 97.50 226 ALA A N 1
ATOM 1861 C CA . ALA A 1 226 ? -21.758 -0.271 17.265 1.00 97.50 226 ALA A CA 1
ATOM 1862 C C . ALA A 1 226 ? -22.283 1.172 17.359 1.00 97.50 226 ALA A C 1
ATOM 1864 O O . ALA A 1 226 ? -22.961 1.640 16.443 1.00 97.50 226 ALA A O 1
ATOM 1865 N N . LYS A 1 227 ? -21.971 1.870 18.456 1.00 97.75 227 LYS A N 1
ATOM 1866 C CA . LYS A 1 227 ? -22.449 3.239 18.722 1.00 97.75 227 LYS A CA 1
ATOM 1867 C C . LYS A 1 227 ? -21.345 4.279 18.901 1.00 97.75 227 LYS A C 1
ATOM 1869 O O . LYS A 1 227 ? -21.633 5.472 18.900 1.00 97.75 227 LYS A O 1
ATOM 1874 N N . GLY A 1 228 ? -20.096 3.857 19.073 1.00 98.38 228 GLY A N 1
ATOM 1875 C CA . GLY A 1 228 ? -18.984 4.779 19.286 1.00 98.38 228 GLY A CA 1
ATOM 1876 C C . GLY A 1 228 ? -17.634 4.089 19.413 1.00 98.38 228 GLY A C 1
ATOM 1877 O O . GLY A 1 228 ? -17.519 2.888 19.177 1.00 98.38 228 GLY A O 1
ATOM 1878 N N . VAL A 1 229 ? -16.619 4.852 19.801 1.00 98.69 229 VAL A N 1
ATOM 1879 C CA . VAL A 1 229 ? -15.250 4.385 20.045 1.00 98.69 229 VAL A CA 1
ATOM 1880 C C . VAL A 1 229 ? -14.702 4.982 21.334 1.00 98.69 229 VAL A C 1
ATOM 1882 O O . VAL A 1 229 ? -14.991 6.136 21.654 1.00 98.69 229 VAL A O 1
ATOM 1885 N N . ARG A 1 230 ? -13.880 4.207 22.043 1.00 98.62 230 ARG A N 1
ATOM 1886 C CA . ARG A 1 230 ? -13.053 4.679 23.155 1.00 98.62 230 ARG A CA 1
ATOM 1887 C C . ARG A 1 230 ? -11.666 5.013 22.639 1.00 98.62 230 ARG A C 1
ATOM 1889 O O . ARG A 1 230 ? -11.027 4.188 21.979 1.00 98.62 230 ARG A O 1
ATOM 1896 N N . VAL A 1 231 ? -11.215 6.220 22.934 1.00 98.62 231 VAL A N 1
ATOM 1897 C CA . VAL A 1 231 ? -9.973 6.795 22.428 1.00 98.62 231 VAL A CA 1
ATOM 1898 C C . VAL A 1 231 ? -9.110 7.205 23.604 1.00 98.62 231 VAL A C 1
ATOM 1900 O O . VAL A 1 231 ? -9.601 7.839 24.530 1.00 98.62 231 VAL A O 1
ATOM 1903 N N . ILE A 1 232 ? -7.832 6.859 23.538 1.00 98.38 232 ILE A N 1
ATOM 1904 C CA . ILE A 1 232 ? -6.797 7.362 24.431 1.00 98.38 232 ILE A CA 1
ATOM 1905 C C . ILE A 1 232 ? -6.067 8.470 23.681 1.00 98.38 232 ILE A C 1
ATOM 1907 O O . ILE A 1 232 ? -5.609 8.263 22.549 1.00 98.38 232 ILE A O 1
ATOM 1911 N N . ASP A 1 233 ? -5.971 9.641 24.290 1.00 98.06 233 ASP A N 1
ATOM 1912 C CA . ASP A 1 233 ? -5.095 10.690 23.799 1.00 98.06 233 ASP A CA 1
ATOM 1913 C C . ASP A 1 233 ? -3.629 10.289 24.014 1.00 98.06 233 ASP A C 1
ATOM 1915 O O . ASP A 1 233 ? -3.214 9.981 25.129 1.00 98.06 233 ASP A O 1
ATOM 1919 N N . ALA A 1 234 ? -2.842 10.240 22.942 1.00 95.81 234 ALA A N 1
ATOM 1920 C CA . ALA A 1 234 ? -1.462 9.766 22.999 1.00 95.81 234 ALA A CA 1
ATOM 1921 C C . ALA A 1 234 ? -0.506 10.750 23.691 1.00 95.81 234 ALA A C 1
ATOM 1923 O O . ALA A 1 234 ? 0.606 10.353 24.034 1.00 95.81 234 ALA A O 1
ATOM 1924 N N . GLU A 1 235 ? -0.901 12.015 23.854 1.00 96.12 235 GLU A N 1
ATOM 1925 C CA . GLU A 1 235 ? -0.085 13.047 24.495 1.00 96.12 235 GLU A CA 1
ATOM 1926 C C . GLU A 1 235 ? -0.422 13.174 25.982 1.00 96.12 235 GLU A C 1
ATOM 1928 O O . GLU A 1 235 ? 0.487 13.294 26.804 1.00 96.12 235 GLU A O 1
ATOM 1933 N N . THR A 1 236 ? -1.709 13.113 26.341 1.00 97.69 236 THR A N 1
ATOM 1934 C CA . THR A 1 236 ? -2.160 13.305 27.733 1.00 97.69 236 THR A CA 1
ATOM 1935 C C . THR A 1 236 ? -2.466 12.004 28.474 1.00 97.69 236 THR A C 1
ATOM 1937 O O . THR A 1 236 ? -2.453 11.979 29.703 1.00 97.69 236 THR A O 1
ATOM 1940 N N . GLY A 1 237 ? -2.751 10.917 27.752 1.00 97.12 237 GLY A N 1
ATOM 1941 C CA . GLY A 1 237 ? -3.246 9.659 28.319 1.00 97.12 237 GLY A CA 1
ATOM 1942 C C . GLY A 1 237 ? -4.727 9.691 28.716 1.00 97.12 237 GLY A C 1
ATOM 1943 O O . GLY A 1 237 ? -5.232 8.704 29.255 1.00 97.12 237 GLY A O 1
ATOM 1944 N N . GLU A 1 238 ? -5.433 10.798 28.465 1.00 98.25 238 GLU A N 1
ATOM 1945 C CA . GLU A 1 238 ? -6.851 10.931 28.796 1.00 98.25 238 GLU A CA 1
ATOM 1946 C C . GLU A 1 238 ? -7.733 10.038 27.920 1.00 98.25 238 GLU A C 1
ATOM 1948 O O . GLU A 1 238 ? -7.476 9.822 26.733 1.00 98.25 238 GLU A O 1
ATOM 1953 N N . TRP A 1 239 ? -8.812 9.535 28.519 1.00 98.44 239 TRP A N 1
ATOM 1954 C CA . TRP A 1 239 ? -9.818 8.744 27.823 1.00 98.44 239 TRP A CA 1
ATOM 1955 C C . TRP A 1 239 ? -10.962 9.624 27.330 1.00 98.44 239 TRP A C 1
ATOM 1957 O O . TRP A 1 239 ? -11.545 10.404 28.082 1.00 98.44 239 TRP A O 1
ATOM 1967 N N . HIS A 1 240 ? -11.342 9.420 26.075 1.00 98.25 240 HIS A N 1
ATOM 1968 C CA . HIS A 1 240 ? -12.494 10.047 25.446 1.00 98.25 240 HIS A CA 1
ATOM 1969 C C . HIS A 1 240 ? -13.405 8.991 24.820 1.00 98.25 240 HIS A C 1
ATOM 1971 O O . HIS A 1 240 ? -12.948 7.950 24.342 1.00 98.25 240 HIS A O 1
ATOM 1977 N N . GLU A 1 241 ? -14.697 9.294 24.751 1.00 98.56 241 GLU A N 1
ATOM 1978 C CA . GLU A 1 241 ? -15.656 8.523 23.967 1.00 98.56 241 GLU A CA 1
ATOM 1979 C C . GLU A 1 241 ? -16.235 9.396 22.855 1.00 98.56 241 GLU A C 1
ATOM 1981 O O . GLU A 1 241 ? -16.696 10.512 23.098 1.00 98.56 241 GLU A O 1
ATOM 1986 N N . PHE A 1 242 ? -16.233 8.874 21.630 1.00 98.31 242 PHE A N 1
ATOM 1987 C CA . PHE A 1 242 ? -16.858 9.523 20.481 1.00 98.31 242 PHE A CA 1
ATOM 1988 C C . PHE A 1 242 ? -17.966 8.635 19.936 1.00 98.31 242 PHE A C 1
ATOM 1990 O O . PHE A 1 242 ? -17.753 7.450 19.686 1.00 98.31 242 PHE A O 1
ATOM 1997 N N . TYR A 1 243 ? -19.144 9.215 19.725 1.00 98.44 243 TYR A N 1
ATOM 1998 C CA . TYR A 1 243 ? -20.332 8.498 19.275 1.00 98.44 243 TYR A CA 1
ATOM 1999 C C . TYR A 1 243 ? -20.610 8.772 17.799 1.00 98.44 243 TYR A C 1
ATOM 2001 O O . TYR A 1 243 ? -20.479 9.902 17.330 1.00 98.44 243 TYR A O 1
ATOM 2009 N N . ALA A 1 244 ? -20.997 7.734 17.058 1.00 97.69 244 ALA A N 1
ATOM 2010 C CA . ALA A 1 244 ? -21.227 7.822 15.621 1.00 97.69 244 ALA A CA 1
ATOM 2011 C C . ALA A 1 244 ? -22.317 6.849 15.164 1.00 97.69 244 ALA A C 1
ATOM 2013 O O . ALA A 1 244 ? -22.507 5.780 15.738 1.00 97.69 244 ALA A O 1
ATOM 2014 N N . LYS A 1 245 ? -23.013 7.216 14.081 1.00 97.25 245 LYS A N 1
ATOM 2015 C CA . LYS A 1 245 ? -24.027 6.358 13.443 1.00 97.25 245 LYS A CA 1
ATOM 2016 C C . LYS A 1 245 ? -23.405 5.222 12.625 1.00 97.25 245 LYS A C 1
ATOM 2018 O O . LYS A 1 245 ? -24.016 4.171 12.479 1.00 97.25 245 LYS A O 1
ATOM 2023 N N . VAL A 1 246 ? -22.224 5.466 12.057 1.00 97.62 246 VAL A N 1
ATOM 2024 C CA . VAL A 1 246 ? -21.462 4.528 11.226 1.00 97.62 246 VAL A CA 1
ATOM 2025 C C . VAL A 1 246 ? -19.992 4.664 11.598 1.00 97.62 246 VAL A C 1
ATOM 2027 O O . VAL A 1 246 ? -19.501 5.780 11.767 1.00 97.62 246 VAL A O 1
ATOM 2030 N N . ILE A 1 247 ? -19.297 3.535 11.721 1.00 98.19 247 ILE A N 1
ATOM 2031 C CA . ILE A 1 247 ? -17.879 3.476 12.076 1.00 98.19 247 ILE A CA 1
ATOM 2032 C C . ILE A 1 247 ? -17.144 2.706 10.982 1.00 98.19 247 ILE A C 1
ATOM 2034 O O . ILE A 1 247 ? -17.446 1.543 10.726 1.00 98.19 247 ILE A O 1
ATOM 2038 N N . PHE A 1 248 ? -16.156 3.350 10.365 1.00 97.94 248 PHE A N 1
ATOM 2039 C CA . PHE A 1 248 ? -15.221 2.707 9.445 1.00 97.94 248 PHE A CA 1
ATOM 2040 C C . PHE A 1 248 ? -13.913 2.423 10.191 1.00 97.94 248 PHE A C 1
ATOM 2042 O O . PHE A 1 248 ? -13.179 3.348 10.540 1.00 97.94 248 PHE A O 1
ATOM 2049 N N . CYS A 1 249 ? -13.614 1.150 10.464 1.00 97.12 249 CYS A N 1
ATOM 2050 C CA . CYS A 1 249 ? -12.374 0.766 11.141 1.00 97.12 249 CYS A CA 1
ATOM 2051 C C . CYS A 1 249 ? -11.234 0.603 10.119 1.00 97.12 249 CYS A C 1
ATOM 2053 O O . CYS A 1 249 ? -11.084 -0.444 9.498 1.00 97.12 249 CYS A O 1
ATOM 2055 N N . CYS A 1 250 ? -10.442 1.662 9.929 1.00 96.62 250 CYS A N 1
ATOM 2056 C CA . CYS A 1 250 ? -9.389 1.742 8.905 1.00 96.62 250 CYS A CA 1
ATOM 2057 C C . CYS A 1 250 ? -7.971 1.803 9.510 1.00 96.62 250 CYS A C 1
ATOM 2059 O O . CYS A 1 250 ? -7.113 2.547 9.032 1.00 96.62 250 CYS A O 1
ATOM 2061 N N . ALA A 1 251 ? -7.699 1.037 10.569 1.00 95.75 251 ALA A N 1
ATOM 2062 C CA . ALA A 1 251 ? -6.473 1.137 11.374 1.00 95.75 251 ALA A CA 1
ATOM 2063 C C . ALA A 1 251 ? -5.297 0.275 10.857 1.00 95.75 251 ALA A C 1
ATOM 2065 O O . ALA A 1 251 ? -4.397 -0.080 11.618 1.00 95.75 251 ALA A O 1
ATOM 2066 N N . SER A 1 252 ? -5.277 -0.065 9.558 1.00 93.88 252 SER A N 1
ATOM 2067 C CA . SER A 1 252 ? -4.363 -1.053 8.944 1.00 93.88 252 SER A CA 1
ATOM 2068 C C . SER A 1 252 ? -4.604 -2.491 9.444 1.00 93.88 252 SER A C 1
ATOM 2070 O O . SER A 1 252 ? -5.364 -2.701 10.383 1.00 93.88 252 SER A O 1
ATOM 2072 N N . THR A 1 253 ? -3.972 -3.489 8.811 1.00 93.25 253 THR A N 1
ATOM 2073 C CA . THR A 1 253 ? -4.192 -4.929 9.057 1.00 93.25 253 THR A CA 1
ATOM 2074 C C . THR A 1 253 ? -4.184 -5.293 10.544 1.00 93.25 253 THR A C 1
ATOM 2076 O O . THR A 1 253 ? -5.194 -5.737 11.068 1.00 93.25 253 THR A O 1
ATOM 2079 N N . LEU A 1 254 ? -3.073 -5.051 11.248 1.00 93.69 254 LEU A N 1
ATOM 2080 C CA . LEU A 1 254 ? -2.936 -5.453 12.653 1.00 93.69 254 LEU A CA 1
ATOM 2081 C C . LEU A 1 254 ? -3.606 -4.485 13.636 1.00 93.69 254 LEU A C 1
ATOM 2083 O O . LEU A 1 254 ? -4.115 -4.927 14.658 1.00 93.69 254 LEU A O 1
ATOM 2087 N N . GLY A 1 255 ? -3.656 -3.185 13.327 1.00 95.00 255 GLY A N 1
ATOM 2088 C CA . GLY A 1 255 ? -4.330 -2.207 14.188 1.00 95.00 255 GLY A CA 1
ATOM 2089 C C . GLY A 1 255 ? -5.847 -2.400 14.211 1.00 95.00 255 GLY A C 1
ATOM 2090 O O . GLY A 1 255 ? -6.457 -2.326 15.271 1.00 95.00 255 GLY A O 1
ATOM 2091 N N . THR A 1 256 ? -6.448 -2.733 13.065 1.00 97.56 256 THR A N 1
ATOM 2092 C CA . THR A 1 256 ? -7.881 -3.064 12.972 1.00 97.56 256 THR A CA 1
ATOM 2093 C C . THR A 1 256 ? -8.191 -4.322 13.775 1.00 97.56 256 THR A C 1
ATOM 2095 O O . THR A 1 256 ?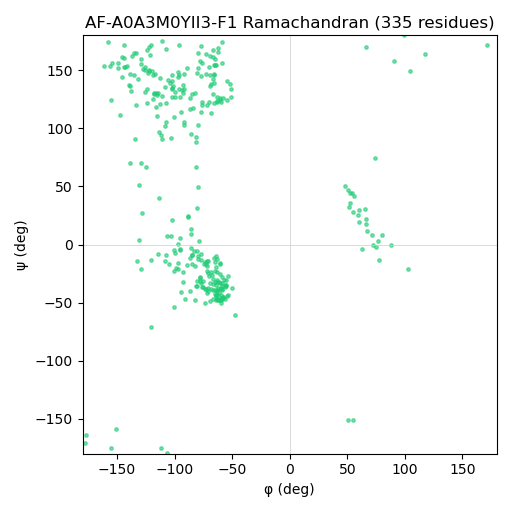 -9.102 -4.309 14.596 1.00 97.56 256 THR A O 1
ATOM 2098 N N . THR A 1 257 ? -7.390 -5.379 13.609 1.00 96.81 257 THR A N 1
ATOM 2099 C CA . THR A 1 257 ? -7.526 -6.613 14.394 1.00 96.81 257 THR A CA 1
ATOM 2100 C C . THR A 1 257 ? -7.409 -6.351 15.894 1.00 96.81 257 THR A C 1
ATOM 2102 O O . THR A 1 257 ? -8.240 -6.836 16.652 1.00 96.81 257 THR A O 1
ATOM 2105 N N . PHE A 1 258 ? -6.427 -5.554 16.327 1.00 95.81 258 PHE A N 1
ATOM 2106 C CA . PHE A 1 258 ? -6.249 -5.197 17.736 1.00 95.81 258 PHE A CA 1
ATOM 2107 C C . PHE A 1 258 ? -7.470 -4.471 18.310 1.00 95.81 258 PHE A C 1
ATOM 2109 O O . PHE A 1 258 ? -7.970 -4.858 19.362 1.00 95.81 258 PHE A O 1
ATOM 2116 N N . ILE A 1 259 ? -7.987 -3.462 17.600 1.00 98.44 259 ILE A N 1
ATOM 2117 C CA . ILE A 1 259 ? -9.188 -2.732 18.027 1.00 98.44 259 ILE A CA 1
ATOM 2118 C C . ILE A 1 259 ? -10.373 -3.690 18.152 1.00 98.44 259 ILE A C 1
ATOM 2120 O O . ILE A 1 259 ? -11.066 -3.660 19.165 1.00 98.44 259 ILE A O 1
ATOM 2124 N N . LEU A 1 260 ? -10.610 -4.548 17.155 1.00 98.38 260 LEU A N 1
ATOM 2125 C CA . LEU A 1 260 ? -11.740 -5.481 17.169 1.00 98.38 260 LEU A CA 1
ATOM 2126 C C . LEU A 1 260 ? -11.621 -6.521 18.293 1.00 98.38 260 LEU A C 1
ATOM 2128 O O . LEU A 1 260 ? -12.604 -6.748 18.994 1.00 98.38 260 LEU A O 1
ATOM 2132 N N . LEU A 1 261 ? -10.428 -7.082 18.526 1.00 98.06 261 LEU A N 1
ATOM 2133 C CA . LEU A 1 261 ? -10.177 -8.020 19.629 1.00 98.06 261 LEU A CA 1
ATOM 2134 C C . LEU A 1 261 ? -10.384 -7.361 20.999 1.00 98.06 261 LEU A C 1
ATOM 2136 O O . LEU A 1 261 ? -10.991 -7.959 21.879 1.00 98.06 261 LEU A O 1
ATOM 2140 N N . ASN A 1 262 ? -9.954 -6.108 21.164 1.00 98.06 262 ASN A N 1
ATOM 2141 C CA . ASN A 1 262 ? -10.179 -5.347 22.397 1.00 98.06 262 ASN A CA 1
ATOM 2142 C C . ASN A 1 262 ? -11.629 -4.878 22.576 1.00 98.06 262 ASN A C 1
ATOM 2144 O O . ASN A 1 262 ? -12.003 -4.426 23.658 1.00 98.06 262 ASN A O 1
ATOM 2148 N N . SER A 1 263 ? -12.446 -4.922 21.524 1.00 98.31 263 SER A N 1
ATOM 2149 C CA . SER A 1 263 ? -13.841 -4.475 21.558 1.00 98.31 263 SER A CA 1
ATOM 2150 C C . SER A 1 263 ? -14.739 -5.560 22.144 1.00 98.31 263 SER A C 1
ATOM 2152 O O . SER A 1 263 ? -15.562 -6.143 21.439 1.00 98.31 263 SER A O 1
ATOM 2154 N N . THR A 1 264 ? -14.559 -5.859 23.428 1.00 97.62 264 THR A N 1
ATOM 2155 C CA . THR A 1 264 ? -15.306 -6.912 24.117 1.00 97.62 264 THR A CA 1
ATOM 2156 C C . THR A 1 264 ? -16.603 -6.396 24.743 1.00 97.62 264 THR A C 1
ATOM 2158 O O . THR A 1 264 ? -16.751 -5.220 25.089 1.00 97.62 264 THR A O 1
ATOM 2161 N N . SER A 1 265 ? -17.586 -7.286 24.859 1.00 96.06 265 SER A N 1
ATOM 2162 C CA . SER A 1 265 ? -18.865 -7.056 25.547 1.00 96.06 265 SER A CA 1
ATOM 2163 C C . SER A 1 265 ? -19.482 -8.396 25.950 1.00 96.06 265 SER A C 1
ATOM 2165 O O . SER A 1 265 ? -18.991 -9.436 25.524 1.00 96.06 265 SER A O 1
ATOM 2167 N N . GLU A 1 266 ? -20.590 -8.398 26.695 1.00 95.38 266 GLU A N 1
ATOM 2168 C CA . GLU A 1 266 ? -21.330 -9.639 26.991 1.00 95.38 266 GLU A CA 1
ATOM 2169 C C . GLU A 1 266 ? -21.729 -10.410 25.718 1.00 95.38 266 GLU A C 1
ATOM 2171 O O . GLU A 1 266 ? -21.704 -11.635 25.701 1.00 95.38 266 GLU A O 1
ATOM 2176 N N . THR A 1 267 ? -22.057 -9.703 24.628 1.00 95.31 267 THR A N 1
ATOM 2177 C CA . THR A 1 267 ? -22.392 -10.318 23.329 1.00 95.31 267 THR A CA 1
ATOM 2178 C C . THR A 1 267 ? -21.158 -10.775 22.548 1.00 95.31 267 THR A C 1
ATOM 2180 O O . THR A 1 267 ? -21.236 -11.713 21.761 1.00 95.31 267 THR A O 1
ATOM 2183 N N . PHE A 1 268 ? -20.021 -10.111 22.751 1.00 96.75 268 PHE A N 1
ATOM 2184 C CA . PHE A 1 268 ? -18.770 -10.363 22.037 1.00 96.75 268 PHE A CA 1
ATOM 2185 C C . PHE A 1 268 ? -17.623 -10.538 23.040 1.00 96.75 268 PHE A C 1
ATOM 2187 O O . PHE A 1 268 ? -16.782 -9.643 23.153 1.00 96.75 268 PHE A O 1
ATOM 2194 N N . PRO A 1 269 ? -17.593 -11.642 23.808 1.00 96.56 269 PRO A N 1
ATOM 2195 C CA . PRO A 1 269 ? -16.586 -11.836 24.851 1.00 96.56 269 PRO A CA 1
ATOM 2196 C C . PRO A 1 269 ? -15.165 -11.917 24.274 1.00 96.56 269 PRO A C 1
ATOM 2198 O O . PRO A 1 269 ? -14.234 -11.397 24.881 1.00 96.56 269 PRO A O 1
ATOM 2201 N N . ASP A 1 270 ? -15.027 -12.461 23.061 1.00 97.06 270 ASP A N 1
ATOM 2202 C CA . ASP A 1 270 ? -13.747 -12.669 22.369 1.00 97.06 270 ASP A CA 1
ATOM 2203 C C . ASP A 1 270 ? -13.470 -11.623 21.268 1.00 97.06 270 ASP A C 1
ATOM 2205 O O . ASP A 1 270 ? -12.703 -11.869 20.333 1.00 97.06 270 ASP A O 1
ATOM 2209 N N . GLY A 1 271 ? -14.124 -10.460 21.348 1.00 97.75 271 GLY A N 1
ATOM 2210 C CA . GLY A 1 271 ? -13.945 -9.339 20.423 1.00 97.75 271 GLY A CA 1
ATOM 2211 C C . GLY A 1 271 ? -15.078 -9.162 19.407 1.00 97.75 271 GLY A C 1
ATOM 2212 O O . GLY A 1 271 ? -15.748 -10.107 18.976 1.00 97.75 271 GLY A O 1
ATOM 2213 N N . LEU A 1 272 ? -15.307 -7.909 19.014 1.00 97.44 272 LEU A N 1
ATOM 2214 C CA . LEU A 1 272 ? -16.411 -7.505 18.147 1.00 97.44 272 LEU A CA 1
ATOM 2215 C C . LEU A 1 272 ? -16.285 -8.151 16.763 1.00 97.44 272 LEU A C 1
ATOM 2217 O O . LEU A 1 272 ? -15.303 -7.945 16.051 1.00 97.44 272 LEU A O 1
ATOM 2221 N N . GLY A 1 273 ? -17.316 -8.898 16.364 1.00 93.38 273 GLY A N 1
ATOM 2222 C CA . GLY A 1 273 ? -17.344 -9.603 15.079 1.00 93.38 273 GLY A CA 1
ATOM 2223 C C . GLY A 1 273 ? -16.570 -10.926 15.057 1.00 93.38 273 GLY A C 1
ATOM 2224 O O . GLY A 1 273 ? -16.445 -11.521 13.990 1.00 93.38 273 GLY A O 1
ATOM 2225 N N . ASN A 1 274 ? -16.088 -11.419 16.205 1.00 96.88 274 ASN A N 1
ATOM 2226 C CA . ASN A 1 274 ? -15.334 -12.674 16.293 1.00 96.88 274 ASN A CA 1
ATOM 2227 C C . ASN A 1 274 ? -16.207 -13.934 16.486 1.00 96.88 274 ASN A C 1
ATOM 2229 O O . ASN A 1 274 ? -15.740 -14.950 16.989 1.00 96.88 274 ASN A O 1
ATOM 2233 N N . SER A 1 275 ? -17.484 -13.912 16.092 1.00 94.31 275 SER A N 1
ATOM 2234 C CA . SER A 1 275 ? -18.383 -15.068 16.277 1.00 94.31 275 SER A CA 1
ATOM 2235 C C . SER A 1 275 ? -17.978 -16.306 15.467 1.00 94.31 275 SER A C 1
ATOM 2237 O O . SER A 1 275 ? -18.350 -17.421 15.817 1.00 94.31 275 SER A O 1
ATOM 2239 N N . SER A 1 276 ? -17.214 -16.126 14.389 1.00 94.69 276 SER A N 1
ATOM 2240 C CA . SER A 1 276 ? -16.649 -17.212 13.580 1.00 94.69 276 SER A CA 1
ATOM 2241 C C . SER A 1 276 ? -15.321 -17.753 14.120 1.00 94.69 276 SER A C 1
ATOM 2243 O O . SER A 1 276 ? -14.820 -18.743 13.591 1.00 94.69 276 SER A O 1
ATOM 2245 N N . GLY A 1 277 ? -14.725 -17.102 15.125 1.00 95.56 277 GLY A N 1
ATOM 2246 C CA . GLY A 1 277 ? -13.417 -17.460 15.680 1.00 95.56 277 GLY A CA 1
ATOM 2247 C C . GLY A 1 277 ? -12.223 -17.152 14.769 1.00 95.56 277 GLY A C 1
ATOM 2248 O O . GLY A 1 277 ? -11.110 -17.566 15.072 1.00 95.56 277 GLY A O 1
ATOM 2249 N N . VAL A 1 278 ? -12.422 -16.456 13.643 1.00 95.06 278 VAL A N 1
ATOM 2250 C CA . VAL A 1 278 ? -11.349 -16.193 12.666 1.00 95.06 278 VAL A CA 1
ATOM 2251 C C . VAL A 1 278 ? -10.660 -14.840 12.845 1.00 95.06 278 VAL A C 1
ATOM 2253 O O . VAL A 1 278 ? -9.701 -14.545 12.126 1.00 95.06 278 VAL A O 1
ATOM 2256 N N . LEU A 1 279 ? -11.119 -13.989 13.769 1.00 96.62 279 LEU A N 1
ATOM 2257 C CA . LEU A 1 279 ? -10.493 -12.686 13.990 1.00 96.62 279 LEU A CA 1
ATOM 2258 C C . LEU A 1 279 ? -9.048 -12.879 14.470 1.00 96.62 279 LEU A C 1
ATOM 2260 O O . LEU A 1 279 ? -8.792 -13.548 15.463 1.00 96.62 279 LEU A O 1
ATOM 2264 N N . GLY A 1 280 ? -8.094 -12.287 13.750 1.00 94.25 280 GLY A N 1
ATOM 2265 C CA . GLY A 1 280 ? -6.662 -12.466 14.017 1.00 94.25 280 GLY A CA 1
ATOM 2266 C C . GLY A 1 280 ? -6.015 -13.661 13.313 1.00 94.25 280 GLY A C 1
ATOM 2267 O O . GLY A 1 280 ? -4.802 -13.836 13.418 1.00 94.25 280 GLY A O 1
ATOM 2268 N N . HIS A 1 281 ? -6.779 -14.429 12.536 1.00 93.56 281 HIS A N 1
ATOM 2269 C CA . HIS A 1 281 ? -6.266 -15.508 11.694 1.00 93.56 281 HIS A CA 1
ATOM 2270 C C . HIS A 1 281 ? -6.035 -15.050 10.244 1.00 93.56 281 HIS A C 1
ATOM 2272 O O . HIS A 1 281 ? -6.387 -13.939 9.850 1.00 93.56 281 HIS A O 1
ATOM 2278 N N . TYR A 1 282 ? -5.404 -15.921 9.447 1.00 92.62 282 TYR A N 1
ATOM 2279 C CA . TYR A 1 282 ? -5.131 -15.712 8.015 1.00 92.62 282 TYR A CA 1
ATOM 2280 C C . TYR A 1 282 ? -4.270 -14.483 7.689 1.00 92.62 282 TYR A C 1
ATOM 2282 O O . TYR A 1 282 ? -4.385 -13.901 6.610 1.00 92.62 282 TYR A O 1
ATOM 2290 N N . LEU A 1 283 ? -3.379 -14.093 8.606 1.00 92.50 283 LEU A N 1
ATOM 2291 C CA . LEU A 1 283 ? -2.384 -13.062 8.331 1.00 92.50 283 LEU A CA 1
ATOM 2292 C C . LEU A 1 283 ? -1.497 -13.499 7.155 1.00 92.50 283 LEU A C 1
ATOM 2294 O O . LEU A 1 283 ? -0.854 -14.546 7.204 1.00 92.50 283 LEU A O 1
ATOM 2298 N N . MET A 1 284 ? -1.463 -12.675 6.112 1.00 91.81 284 MET A N 1
ATOM 2299 C CA . MET A 1 284 ? -0.669 -12.887 4.905 1.00 91.81 284 MET A CA 1
ATOM 2300 C C . MET A 1 284 ? 0.249 -11.691 4.673 1.00 91.81 284 MET A C 1
ATOM 2302 O O . MET A 1 284 ? -0.114 -10.550 4.967 1.00 91.81 284 MET A O 1
ATOM 2306 N N . ASP A 1 285 ? 1.419 -11.960 4.104 1.00 90.94 285 ASP A N 1
ATOM 2307 C CA . ASP A 1 285 ? 2.347 -10.944 3.618 1.00 90.94 285 ASP A CA 1
ATOM 2308 C C . ASP A 1 285 ? 3.047 -11.442 2.345 1.00 90.94 285 ASP A C 1
ATOM 2310 O O . ASP A 1 285 ? 2.899 -12.602 1.950 1.00 90.94 285 ASP A O 1
ATOM 2314 N N . HIS A 1 286 ? 3.802 -10.564 1.693 1.00 89.12 286 HIS A N 1
ATOM 2315 C CA . HIS A 1 286 ? 4.573 -10.882 0.499 1.00 89.12 286 HIS A CA 1
ATOM 2316 C C . HIS A 1 286 ? 6.045 -11.067 0.847 1.00 89.12 286 HIS A C 1
ATOM 2318 O O . HIS A 1 286 ? 6.654 -10.238 1.523 1.00 89.12 286 HIS A O 1
ATOM 2324 N N . HIS A 1 287 ? 6.651 -12.129 0.320 1.00 84.94 287 HIS A N 1
ATOM 2325 C CA . HIS A 1 287 ? 8.093 -12.295 0.415 1.00 84.94 287 HIS A CA 1
ATOM 2326 C C . HIS A 1 287 ? 8.815 -11.131 -0.276 1.00 84.94 287 HIS A C 1
ATOM 2328 O O . HIS A 1 287 ? 8.595 -10.846 -1.454 1.00 84.94 287 HIS A O 1
ATOM 2334 N N . PHE A 1 288 ? 9.689 -10.461 0.472 1.00 83.00 288 PHE A N 1
ATOM 2335 C CA . PHE A 1 288 ? 10.435 -9.294 0.017 1.00 83.00 288 PHE A CA 1
ATOM 2336 C C . PHE A 1 288 ? 11.882 -9.669 -0.329 1.00 83.00 288 PHE A C 1
ATOM 2338 O O . PHE A 1 288 ? 12.506 -10.458 0.374 1.00 83.00 288 PHE A O 1
ATOM 2345 N N . MET A 1 289 ? 12.418 -9.087 -1.409 1.00 79.50 289 MET A N 1
ATOM 2346 C CA . MET A 1 289 ? 13.768 -9.361 -1.942 1.00 79.50 289 MET A CA 1
ATOM 2347 C C . MET A 1 289 ? 14.027 -10.820 -2.356 1.00 79.50 289 MET A C 1
ATOM 2349 O O . MET A 1 289 ? 15.174 -11.258 -2.426 1.00 79.50 289 MET A O 1
ATOM 2353 N N . CYS A 1 290 ? 12.980 -11.568 -2.702 1.00 83.00 290 CYS A N 1
ATOM 2354 C CA . CYS A 1 290 ? 13.130 -12.834 -3.413 1.00 83.00 290 CYS A CA 1
ATOM 2355 C C . CYS A 1 290 ? 13.347 -12.547 -4.901 1.00 83.00 290 CYS A C 1
ATOM 2357 O O . CYS A 1 290 ? 12.408 -12.202 -5.616 1.00 83.00 290 CYS A O 1
ATOM 2359 N N . GLY A 1 291 ? 14.587 -12.654 -5.370 1.00 84.06 291 GLY A N 1
ATOM 2360 C CA . GLY A 1 291 ? 14.915 -12.355 -6.758 1.00 84.06 291 GLY A CA 1
ATOM 2361 C C . GLY A 1 291 ? 16.376 -12.610 -7.094 1.00 84.06 291 GLY A C 1
ATOM 2362 O O . GLY A 1 291 ? 17.091 -13.291 -6.362 1.00 84.06 291 GLY A O 1
ATOM 2363 N N . ALA A 1 292 ? 16.800 -12.047 -8.219 1.00 85.88 292 ALA A N 1
ATOM 2364 C CA . ALA A 1 292 ? 18.168 -12.110 -8.705 1.00 85.88 292 ALA A CA 1
ATOM 2365 C C . ALA A 1 292 ? 18.694 -10.697 -8.968 1.00 85.88 292 ALA A C 1
ATOM 2367 O O . ALA A 1 292 ? 17.929 -9.784 -9.276 1.00 85.88 292 ALA A O 1
ATOM 2368 N N . ALA A 1 293 ? 20.009 -10.537 -8.868 1.00 89.19 293 ALA A N 1
ATOM 2369 C CA . ALA A 1 293 ? 20.719 -9.343 -9.297 1.00 89.19 293 ALA A CA 1
ATOM 2370 C C . ALA A 1 293 ? 21.730 -9.732 -10.379 1.00 89.19 293 ALA A C 1
ATOM 2372 O O . ALA A 1 293 ? 22.266 -10.840 -10.365 1.00 89.19 293 ALA A O 1
ATOM 2373 N N . GLY A 1 294 ? 21.997 -8.814 -11.303 1.00 87.81 294 GLY A N 1
ATOM 2374 C CA . GLY A 1 294 ? 22.953 -9.012 -12.385 1.00 87.81 294 GLY A CA 1
ATOM 2375 C C . GLY A 1 294 ? 23.702 -7.727 -12.703 1.00 87.81 294 GLY A C 1
ATOM 2376 O O . GLY A 1 294 ? 23.266 -6.632 -12.345 1.00 87.81 294 GLY A O 1
ATOM 2377 N N . ARG A 1 295 ? 24.845 -7.875 -13.370 1.00 89.12 295 ARG A N 1
ATOM 2378 C CA . ARG A 1 295 ? 25.589 -6.780 -13.998 1.00 89.12 295 ARG A CA 1
ATOM 2379 C C . ARG A 1 295 ? 25.618 -7.031 -15.498 1.00 89.12 295 ARG A C 1
ATOM 2381 O O . ARG A 1 295 ? 25.633 -8.185 -15.918 1.00 89.12 295 ARG A O 1
ATOM 2388 N N . PHE A 1 296 ? 25.603 -5.958 -16.272 1.00 88.31 296 PHE A N 1
ATOM 2389 C CA . PHE A 1 296 ? 25.679 -6.005 -17.724 1.00 88.31 296 PHE A CA 1
ATOM 2390 C C . PHE A 1 296 ? 26.838 -5.114 -18.169 1.00 88.31 296 PHE A C 1
ATOM 2392 O O . PHE A 1 296 ? 26.952 -3.993 -17.677 1.00 88.31 296 PHE A O 1
ATOM 2399 N N . GLU A 1 297 ? 27.690 -5.642 -19.043 1.00 90.00 297 GLU A N 1
ATOM 2400 C CA . GLU A 1 297 ? 28.764 -4.898 -19.710 1.00 90.00 297 GLU A CA 1
ATOM 2401 C C . GLU A 1 297 ? 28.239 -4.376 -21.051 1.00 90.00 297 GLU A C 1
ATOM 2403 O O . GLU A 1 297 ? 27.529 -5.094 -21.759 1.00 90.00 297 GLU A O 1
ATOM 2408 N N . GLY A 1 298 ? 28.557 -3.132 -21.397 1.00 88.69 298 GLY A N 1
ATOM 2409 C CA . GLY A 1 298 ? 27.971 -2.403 -22.517 1.00 88.69 298 GLY A CA 1
ATOM 2410 C C . GLY A 1 298 ? 27.209 -1.151 -22.072 1.00 88.69 298 GLY A C 1
ATOM 2411 O O . GLY A 1 298 ? 26.806 -1.013 -20.915 1.00 88.69 298 GLY A O 1
ATOM 2412 N N . PHE A 1 299 ? 26.936 -0.259 -23.030 1.00 88.12 299 PHE A N 1
ATOM 2413 C CA . PHE A 1 299 ? 26.302 1.051 -22.817 1.00 88.12 299 PHE A CA 1
ATOM 2414 C C . PHE A 1 299 ? 27.145 2.044 -22.000 1.00 88.12 299 PHE A C 1
ATOM 2416 O O . PHE A 1 299 ? 26.603 3.043 -21.533 1.00 88.12 299 PHE A O 1
ATOM 2423 N N . GLU A 1 300 ? 28.455 1.828 -21.852 1.00 88.12 300 GLU A N 1
ATOM 2424 C CA . GLU A 1 300 ? 29.370 2.772 -21.192 1.00 88.12 300 GLU A CA 1
ATOM 2425 C C . GLU A 1 300 ? 29.454 4.117 -21.934 1.00 88.12 300 GLU A C 1
ATOM 2427 O O . GLU A 1 300 ? 29.766 5.146 -21.335 1.00 88.12 300 GLU A O 1
ATOM 2432 N N . ASP A 1 301 ? 29.136 4.116 -23.231 1.00 87.94 301 ASP A N 1
ATOM 2433 C CA . ASP A 1 301 ? 29.014 5.291 -24.093 1.00 87.94 301 ASP A CA 1
ATOM 2434 C C . ASP A 1 301 ? 27.672 6.028 -23.932 1.00 87.94 301 ASP A C 1
ATOM 2436 O O . ASP A 1 301 ? 27.519 7.158 -24.403 1.00 87.94 301 ASP A O 1
ATOM 2440 N N . LYS A 1 302 ? 26.688 5.413 -23.262 1.00 82.62 302 LYS A N 1
ATOM 2441 C CA . LYS A 1 302 ? 25.362 5.994 -23.040 1.00 82.62 302 LYS A CA 1
ATOM 2442 C C . LYS A 1 302 ? 25.187 6.394 -21.586 1.00 82.62 302 LYS A C 1
ATOM 2444 O O . LYS A 1 302 ? 25.435 5.638 -20.656 1.00 82.62 302 LYS A O 1
ATOM 2449 N N . TYR A 1 303 ? 24.643 7.586 -21.384 1.00 72.06 303 TYR A N 1
ATOM 2450 C CA . TYR A 1 303 ? 24.275 8.071 -20.062 1.00 72.06 303 TYR A CA 1
ATOM 2451 C C . TYR A 1 303 ? 22.774 8.335 -20.022 1.00 72.06 303 TYR A C 1
ATOM 2453 O O . TYR A 1 303 ? 22.255 9.093 -20.843 1.00 72.06 303 TYR A O 1
ATOM 2461 N N . TYR A 1 304 ? 22.058 7.739 -19.068 1.00 73.56 304 TYR A N 1
ATOM 2462 C CA . TYR A 1 304 ? 20.683 8.153 -18.802 1.00 73.56 304 TYR A CA 1
ATOM 2463 C C . TYR A 1 304 ? 20.706 9.350 -17.848 1.00 73.56 304 TYR A C 1
ATOM 2465 O O . TYR A 1 304 ? 21.365 9.338 -16.808 1.00 73.56 304 TYR A O 1
ATOM 2473 N N . LYS A 1 305 ? 19.995 10.421 -18.206 1.00 71.00 305 LYS A N 1
ATOM 2474 C CA . LYS A 1 305 ? 19.894 11.621 -17.372 1.00 71.00 305 LYS A CA 1
ATOM 2475 C C . LYS A 1 305 ? 18.617 11.568 -16.542 1.00 71.00 305 LYS A C 1
ATOM 2477 O O . LYS A 1 305 ? 17.536 11.324 -17.063 1.00 71.00 305 LYS A O 1
ATOM 2482 N N . GLY A 1 306 ? 18.743 11.879 -15.256 1.00 75.38 306 GLY A N 1
ATOM 2483 C CA . GLY A 1 306 ? 17.621 11.918 -14.321 1.00 75.38 306 GLY A CA 1
ATOM 2484 C C . GLY A 1 306 ? 17.510 10.658 -13.465 1.00 75.38 306 GLY A C 1
ATOM 2485 O O . GLY A 1 306 ? 18.330 9.747 -13.534 1.00 75.38 306 GLY A O 1
ATOM 2486 N N . ARG A 1 307 ? 16.506 10.636 -12.590 1.00 89.50 307 ARG A N 1
ATOM 2487 C CA . ARG A 1 307 ? 16.165 9.473 -11.758 1.00 89.50 307 ARG A CA 1
ATOM 2488 C C . ARG A 1 307 ? 14.729 9.076 -12.069 1.00 89.50 307 ARG A C 1
ATOM 2490 O O . ARG A 1 307 ? 13.962 9.883 -12.578 1.00 89.50 307 ARG A O 1
ATOM 2497 N N . ARG A 1 308 ? 14.325 7.866 -11.698 1.00 92.50 308 ARG A N 1
ATOM 2498 C CA . ARG A 1 308 ? 12.952 7.396 -11.904 1.00 92.50 308 ARG A CA 1
ATOM 2499 C C . ARG A 1 308 ? 12.434 6.735 -10.627 1.00 92.50 308 ARG A C 1
ATOM 2501 O O . ARG A 1 308 ? 13.045 5.770 -10.183 1.00 92.50 308 ARG A O 1
ATOM 2508 N N . PRO A 1 309 ? 11.339 7.218 -10.010 1.00 94.38 309 PRO A N 1
ATOM 2509 C CA . PRO A 1 309 ? 10.754 6.594 -8.819 1.00 94.38 309 PRO A CA 1
ATOM 2510 C C . PRO A 1 309 ? 9.874 5.375 -9.147 1.00 94.38 309 PRO A C 1
ATOM 2512 O O . PRO A 1 309 ? 8.892 5.118 -8.450 1.00 94.38 309 PRO A O 1
ATOM 2515 N N . ASN A 1 310 ? 10.223 4.651 -10.211 1.00 95.19 310 ASN A N 1
ATOM 2516 C CA . ASN A 1 310 ? 9.509 3.498 -10.740 1.00 95.19 310 ASN A CA 1
ATOM 2517 C C . ASN A 1 310 ? 10.524 2.466 -11.257 1.00 95.19 310 ASN A C 1
ATOM 2519 O O . ASN A 1 310 ? 11.635 2.839 -11.645 1.00 95.19 310 ASN A O 1
ATOM 2523 N N . GLY A 1 311 ? 10.142 1.196 -11.255 1.00 94.12 311 GLY A N 1
ATOM 2524 C CA . GLY A 1 311 ? 10.947 0.077 -11.739 1.00 94.12 311 GLY A CA 1
ATOM 2525 C C . GLY A 1 311 ? 10.353 -0.541 -12.999 1.00 94.12 311 GLY A C 1
ATOM 2526 O O . GLY A 1 311 ? 9.350 -0.054 -13.527 1.00 94.12 311 GLY A O 1
ATOM 2527 N N . ILE A 1 312 ? 10.961 -1.629 -13.460 1.00 95.94 312 ILE A N 1
ATOM 2528 C CA . ILE A 1 312 ? 10.339 -2.519 -14.443 1.00 95.94 312 ILE A CA 1
ATOM 2529 C C . ILE A 1 312 ? 9.339 -3.453 -13.758 1.00 95.94 312 ILE A C 1
ATOM 2531 O O . ILE A 1 312 ? 9.368 -3.652 -12.540 1.00 95.94 312 ILE A O 1
ATOM 2535 N N . TYR A 1 313 ? 8.497 -4.088 -14.559 1.00 97.19 313 TYR A N 1
ATOM 2536 C CA . TYR A 1 313 ? 7.673 -5.202 -14.134 1.00 97.19 313 TYR A CA 1
ATOM 2537 C C . TYR A 1 313 ? 7.664 -6.292 -15.203 1.00 97.19 313 TYR A C 1
ATOM 2539 O O . TYR A 1 313 ? 7.465 -6.019 -16.387 1.00 97.19 313 TYR A O 1
ATOM 2547 N N . ILE A 1 314 ? 7.878 -7.532 -14.770 1.00 96.88 314 ILE A N 1
ATOM 2548 C CA . ILE A 1 314 ? 7.656 -8.739 -15.563 1.00 96.88 314 ILE A CA 1
ATOM 2549 C C . ILE A 1 314 ? 6.400 -9.399 -14.987 1.00 96.88 314 ILE A C 1
ATOM 2551 O O . ILE A 1 314 ? 6.466 -9.956 -13.884 1.00 96.88 314 ILE A O 1
ATOM 2555 N N . PRO A 1 315 ? 5.250 -9.314 -15.679 1.00 96.56 315 PRO A N 1
ATOM 2556 C CA . PRO A 1 315 ? 3.997 -9.891 -15.211 1.00 96.56 315 PRO A CA 1
ATOM 2557 C C . PRO A 1 315 ? 4.085 -11.407 -15.065 1.00 96.56 315 PRO A C 1
ATOM 2559 O O . PRO A 1 315 ? 4.989 -12.048 -15.602 1.00 96.56 315 PRO A O 1
ATOM 2562 N N . ARG A 1 316 ? 3.110 -11.997 -14.366 1.00 95.88 316 ARG A N 1
ATOM 2563 C CA . ARG A 1 316 ? 2.989 -13.454 -14.255 1.00 95.88 316 ARG A CA 1
ATOM 2564 C C . ARG A 1 316 ? 3.040 -14.096 -15.650 1.00 95.88 316 ARG A C 1
ATOM 2566 O O . ARG A 1 316 ? 2.276 -13.703 -16.524 1.00 95.88 316 ARG A O 1
ATOM 2573 N N . PHE A 1 317 ? 3.930 -15.073 -15.829 1.00 95.50 317 PHE A N 1
ATOM 2574 C CA . PHE A 1 317 ? 4.147 -15.815 -17.088 1.00 95.50 317 PHE A CA 1
ATOM 2575 C C . PHE A 1 317 ? 4.166 -17.345 -16.892 1.00 95.50 317 PHE A C 1
ATOM 2577 O O . PHE A 1 317 ? 4.441 -18.114 -17.811 1.00 95.50 317 PHE A O 1
ATOM 2584 N N . ARG A 1 318 ? 3.915 -17.808 -15.662 1.00 95.38 318 ARG A N 1
ATOM 2585 C CA . ARG A 1 318 ? 3.847 -19.228 -15.292 1.00 95.38 318 ARG A CA 1
ATOM 2586 C C . ARG A 1 318 ? 2.465 -19.570 -14.771 1.00 95.38 318 ARG A C 1
ATOM 2588 O O . ARG A 1 318 ? 1.859 -18.745 -14.087 1.00 95.38 318 ARG A O 1
ATOM 2595 N N . ASN A 1 319 ? 2.023 -20.793 -15.064 1.00 95.31 319 ASN A N 1
ATOM 2596 C CA . ASN A 1 319 ? 0.727 -21.330 -14.647 1.00 95.31 319 ASN A CA 1
ATOM 2597 C C . ASN A 1 319 ? -0.459 -20.457 -15.091 1.00 95.31 319 ASN A C 1
ATOM 2599 O O . ASN A 1 319 ? -1.384 -20.218 -14.320 1.00 95.31 319 ASN A O 1
ATOM 2603 N N . LEU A 1 320 ? -0.409 -19.951 -16.327 1.00 94.75 320 LEU A N 1
ATOM 2604 C CA . LEU A 1 320 ? -1.523 -19.223 -16.946 1.00 94.75 320 LEU A CA 1
ATOM 2605 C C . LEU A 1 320 ? -2.423 -20.153 -17.765 1.00 94.75 320 LEU A C 1
ATOM 2607 O O . LEU A 1 320 ? -3.627 -19.945 -17.862 1.00 94.75 320 LEU A O 1
ATOM 2611 N N . ASP A 1 321 ? -1.817 -21.180 -18.352 1.00 92.81 321 ASP A N 1
ATOM 2612 C CA . ASP A 1 321 ? -2.440 -22.152 -19.239 1.00 92.81 321 ASP A CA 1
ATOM 2613 C C . ASP A 1 321 ? -1.650 -23.474 -19.215 1.00 92.81 321 ASP A C 1
ATOM 2615 O O . ASP A 1 321 ? -0.671 -23.629 -18.480 1.00 92.81 321 ASP A O 1
ATOM 2619 N N . LYS A 1 322 ? -2.052 -24.435 -20.056 1.00 92.88 322 LYS A N 1
ATOM 2620 C CA . LYS A 1 322 ? -1.360 -25.728 -20.181 1.00 92.88 322 LYS A CA 1
ATOM 2621 C C . LYS A 1 322 ? 0.085 -25.599 -20.687 1.00 92.88 322 LYS A C 1
ATOM 2623 O O . LYS A 1 322 ? 0.913 -26.429 -20.326 1.00 92.88 322 LYS A O 1
ATOM 2628 N N . LYS A 1 323 ? 0.403 -24.590 -21.511 1.00 93.94 323 LYS A N 1
ATOM 2629 C CA . LYS A 1 323 ? 1.744 -24.397 -22.102 1.00 93.94 323 LYS A CA 1
ATOM 2630 C C . LYS A 1 323 ? 2.743 -23.909 -21.052 1.00 93.94 323 LYS A C 1
ATOM 2632 O O . LYS A 1 323 ? 3.899 -24.322 -21.046 1.00 93.94 323 LYS A O 1
ATOM 2637 N N . THR A 1 324 ? 2.288 -23.045 -20.154 1.00 94.50 324 THR A N 1
ATOM 2638 C CA . THR A 1 324 ? 3.096 -22.415 -19.102 1.00 94.50 324 THR A CA 1
ATOM 2639 C C . THR A 1 324 ? 3.018 -23.148 -17.760 1.00 94.50 324 THR A C 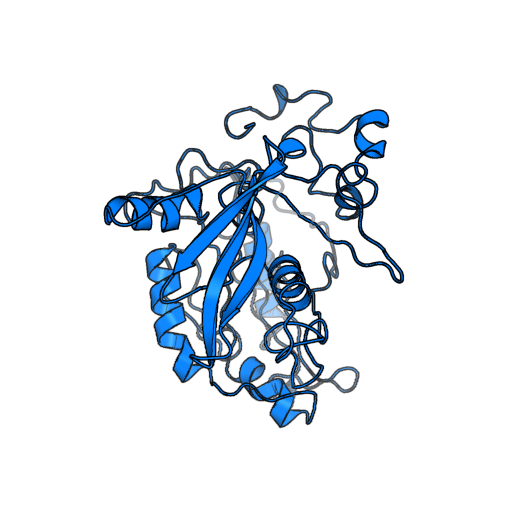1
ATOM 2641 O O . THR A 1 324 ? 3.575 -22.661 -16.767 1.00 94.50 324 THR A O 1
ATOM 2644 N N . GLN A 1 325 ? 2.340 -24.302 -17.722 1.00 95.19 325 GLN A N 1
ATOM 2645 C CA . GLN A 1 325 ? 2.101 -25.088 -16.518 1.00 95.19 325 GLN A CA 1
ATOM 2646 C C . GLN A 1 325 ? 3.390 -25.688 -15.944 1.00 95.19 325 GLN A C 1
ATOM 2648 O O . GLN A 1 325 ? 4.288 -26.151 -16.652 1.00 95.19 325 GLN A O 1
ATOM 2653 N N . ARG A 1 326 ? 3.459 -25.704 -14.619 1.00 95.69 326 ARG A N 1
ATOM 2654 C CA . ARG A 1 326 ? 4.564 -26.194 -13.804 1.00 95.69 326 ARG A CA 1
ATOM 2655 C C . ARG A 1 326 ? 4.061 -27.285 -12.866 1.00 95.69 326 ARG A C 1
ATOM 2657 O O . ARG A 1 326 ? 2.899 -27.292 -12.478 1.00 95.69 326 ARG A O 1
ATOM 2664 N N . LYS A 1 327 ? 4.935 -28.241 -12.543 1.00 94.38 327 LYS A N 1
ATOM 2665 C CA . LYS A 1 327 ? 4.619 -29.374 -11.648 1.00 94.38 327 LYS A CA 1
ATOM 2666 C C . LYS A 1 327 ? 5.111 -29.146 -10.219 1.00 94.38 327 LYS A C 1
ATOM 2668 O O . LYS A 1 327 ? 4.642 -29.794 -9.296 1.00 94.38 327 LYS A O 1
ATOM 2673 N N . ASP A 1 328 ? 6.072 -28.244 -10.065 1.00 96.25 328 ASP A N 1
ATOM 2674 C CA . ASP A 1 328 ? 6.773 -27.919 -8.827 1.00 96.25 328 ASP A CA 1
ATOM 2675 C C . ASP A 1 328 ? 6.028 -26.894 -7.956 1.00 96.25 328 ASP A C 1
ATOM 2677 O O . ASP A 1 328 ? 6.320 -26.776 -6.769 1.00 96.25 328 ASP A O 1
ATOM 2681 N N . TYR A 1 329 ? 5.056 -26.169 -8.518 1.00 94.12 329 TYR A N 1
ATOM 2682 C CA . TYR A 1 329 ? 4.221 -25.210 -7.795 1.00 94.12 329 TYR A CA 1
ATOM 2683 C C . TYR A 1 329 ? 2.927 -24.895 -8.565 1.00 94.12 329 TYR A C 1
ATOM 2685 O O . TYR A 1 329 ? 2.886 -24.979 -9.792 1.00 94.12 329 TYR A O 1
ATOM 2693 N N . ILE A 1 330 ? 1.876 -24.505 -7.832 1.00 93.19 330 ILE A N 1
ATOM 2694 C CA . ILE A 1 330 ? 0.490 -24.430 -8.336 1.00 93.19 330 ILE A CA 1
ATOM 2695 C C . ILE A 1 330 ? 0.205 -23.132 -9.114 1.00 93.19 330 ILE A C 1
ATOM 2697 O O . ILE A 1 330 ? -0.347 -23.167 -10.208 1.00 93.19 330 ILE A O 1
ATOM 2701 N N . ARG A 1 331 ? 0.593 -21.971 -8.567 1.00 92.94 331 ARG A N 1
ATOM 2702 C CA . ARG A 1 331 ? 0.260 -20.631 -9.106 1.00 92.94 331 ARG A CA 1
ATOM 2703 C C . ARG A 1 331 ? 1.465 -19.959 -9.760 1.00 92.94 331 ARG A C 1
ATOM 2705 O O . ARG A 1 331 ? 2.531 -20.542 -9.822 1.00 92.94 331 ARG A O 1
ATOM 2712 N N . GLY A 1 332 ? 1.334 -18.745 -10.278 1.00 92.44 332 GLY A N 1
ATOM 2713 C CA . GLY A 1 332 ? 2.462 -18.028 -10.883 1.00 92.44 332 GLY A CA 1
ATOM 2714 C C . GLY A 1 332 ? 2.986 -16.868 -10.036 1.00 92.44 332 GLY A C 1
ATOM 2715 O O . GLY A 1 332 ? 2.316 -16.391 -9.122 1.00 92.44 332 GLY A O 1
ATOM 2716 N N . PHE A 1 333 ? 4.144 -16.343 -10.422 1.00 92.69 333 PHE A N 1
ATOM 2717 C CA . PHE A 1 333 ? 4.771 -15.148 -9.851 1.00 92.69 333 PHE A CA 1
ATOM 2718 C C . PHE A 1 333 ? 5.154 -14.165 -10.961 1.00 92.69 333 PHE A C 1
ATOM 2720 O O . PHE A 1 333 ? 5.297 -14.559 -12.118 1.00 92.69 333 PHE A O 1
ATOM 2727 N N . GLY A 1 334 ? 5.330 -12.898 -10.596 1.00 92.94 334 GLY A N 1
ATOM 2728 C CA . GLY A 1 334 ? 5.946 -11.870 -11.43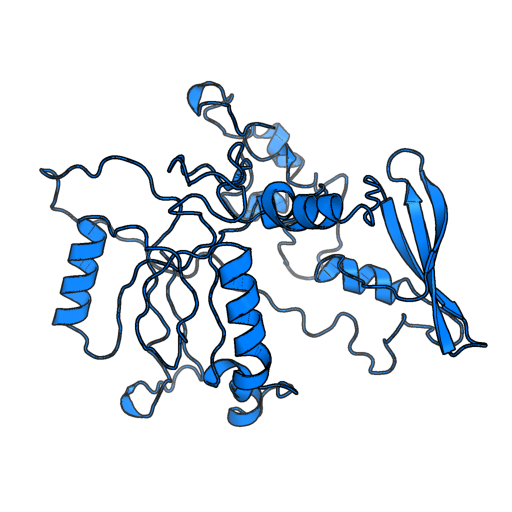5 1.00 92.94 334 GLY A CA 1
ATOM 2729 C C . GLY A 1 334 ? 7.181 -11.290 -10.748 1.00 92.94 334 GLY A C 1
ATOM 2730 O O . GLY A 1 334 ? 7.422 -11.565 -9.571 1.00 92.94 334 GLY A O 1
ATOM 2731 N N . TYR A 1 335 ? 7.942 -10.473 -11.469 1.00 93.25 335 TYR A N 1
ATOM 2732 C CA . TYR A 1 335 ? 9.119 -9.792 -10.932 1.00 93.25 335 TYR A CA 1
ATOM 2733 C C . TYR A 1 335 ? 8.942 -8.284 -10.991 1.00 93.25 335 TYR A C 1
ATOM 2735 O O . TYR A 1 335 ? 8.629 -7.726 -12.040 1.00 93.25 335 TYR A O 1
ATOM 2743 N N . GLN A 1 336 ? 9.182 -7.631 -9.861 1.00 91.06 336 GLN A N 1
ATOM 2744 C CA . GLN A 1 336 ? 9.295 -6.184 -9.773 1.00 91.06 336 GLN A CA 1
ATOM 2745 C C . GLN A 1 336 ? 10.781 -5.821 -9.690 1.00 91.06 336 GLN A C 1
ATOM 2747 O O . GLN A 1 336 ? 11.486 -6.370 -8.840 1.00 91.06 336 GLN A O 1
ATOM 2752 N N . GLY A 1 337 ? 11.233 -4.934 -10.578 1.00 84.81 337 GLY A N 1
ATOM 2753 C CA . GLY A 1 337 ? 12.609 -4.426 -10.601 1.00 84.81 337 GLY A CA 1
ATOM 2754 C C . GLY A 1 337 ? 12.803 -3.092 -9.903 1.00 84.81 337 GLY A C 1
ATOM 2755 O O . GLY A 1 337 ? 11.795 -2.452 -9.507 1.00 84.81 337 GLY A O 1
#

Mean predicted aligned error: 4.23 Å

pLDDT: mean 94.61, std 4.23, range [71.0, 98.69]

Nearest PDB structures (foldseek):
  8grj-assembly1_B  TM=7.718E-01  e=1.210E-14  Burkholderia cepacia
  8k6k-assembly1_A  TM=7.645E-01  e=3.436E-14  Gluconobacter japonicus
  8k6j-assembly1_A  TM=8.167E-01  e=4.259E-13  Gluconobacter japonicus
  7wsq-assembly1_D  TM=7.849E-01  e=1.803E-13  Gluconobacter japonicus
  8xcm-assembly1_A  TM=7.830E-01  e=2.771E-13  Gluconobacter japonicus

Sequence (337 aa):
PTMFKAPWELPYADQLTREELKNYPVQKRTGYTLRQSTKHWWVNDLENPYTEVKRFDWIRGYHVGGRSIMWGRQSYRWSDLDFEANLKDGIAVDWPIRYKDIAPWYDYVERFIGVNGKKEGLPQLPDGEFLPPMELNCVEEHLRQKIAEHYDDRILTIGRSANLTRPHNGRGQCQYRNLCIRGCPYGAYFSSNASTLPAAEATGNMTLRPHSIVNSIIYDPKTNRAKGVRVIDAETGEWHEFYAKVIFCCASTLGTTFILLNSTSETFPDGLGNSSGVLGHYLMDHHFMCGAAGRFEGFEDKYYKGRRPNGIYIPRFRNLDKKTQRKDYIRGFGYQG

Solvent-accessible surface area (backbone atoms only — not comparable to full-atom values): 20339 Å² total; per-residue (Å²): 134,42,53,84,60,55,72,86,78,34,62,75,79,30,43,66,53,79,71,62,51,67,41,23,78,55,56,49,72,73,78,71,64,63,23,62,56,31,43,90,55,44,58,51,37,76,86,55,68,78,91,69,93,61,95,70,83,82,75,56,46,88,54,95,44,44,63,44,41,58,56,81,47,70,59,79,60,75,17,56,69,62,37,44,39,25,58,77,69,74,42,88,73,56,55,97,59,50,42,82,77,45,44,67,55,51,38,50,49,26,60,67,55,32,23,14,26,72,80,76,81,36,72,78,50,45,64,77,48,56,40,67,49,74,82,74,53,74,67,57,48,51,49,33,51,54,40,56,75,76,36,95,64,53,59,65,42,56,36,34,26,24,43,21,75,49,66,52,93,94,26,40,42,51,81,42,76,58,50,55,59,36,36,59,94,52,31,18,40,52,21,36,68,52,46,55,49,53,58,44,46,74,68,74,79,58,83,87,72,78,61,62,44,68,51,25,54,38,70,37,83,92,77,72,40,66,44,31,36,37,29,33,31,71,86,79,66,48,78,46,76,52,74,42,90,72,85,84,84,80,53,55,80,68,48,33,42,49,23,30,48,57,14,54,44,96,92,23,73,77,5,51,87,30,88,83,69,52,72,84,55,88,84,79,86,78,89,76,91,80,78,86,86,87,85,79,90,75,62,86,91,57,81,85,85,84,51,64,73,67,37,42,28,28,61,63,48,35,44,83,48,84,88,40,52,58,93,92,51,84,70,55,61,61,48,79,89

Secondary structure (DSSP, 8-state):
--TT--GGGSGGGGPPPTTGGGG-TTGGGGSSS-STTTGGGSPPTTTS----SS--------STTGGGGTS--B-----HHHHSHHHHHT-SPPPSS-HHHHHHHHHHHHHHHTEE-----BTTB----EEPPPPPPHHHHHHHHHHHHH-SS---EE--BSB-SS-BTTBPPP-----GGG--TT--B--TTTTHHHHHHTTT-----SSEEEEEEEEETTTTEEEEEEEEETTT--EEEEE-SS----SHHHHHHHHHHH---SS-TT-TT-TTS-TT-----PPPS-S--------TT----S--S--EEE---SSSSSSS--SS-SS---EE-

Radius of gyration: 22.78 Å; Cα contacts (8 Å, |Δi|>4): 503; chains: 1; bounding box: 60×50×58 Å